Protein AF-0000000075467742 (afdb_homodimer)

Structure (mmCIF, N/CA/C/O backbone):
data_AF-0000000075467742-model_v1
#
loop_
_entity.id
_entity.type
_entity.pdbx_description
1 polymer 'L-dopachrome isomerase'
#
loop_
_atom_site.group_PDB
_atom_site.id
_atom_site.type_symbol
_atom_site.label_atom_id
_atom_site.label_alt_id
_atom_site.label_comp_id
_atom_site.label_asym_id
_atom_site.label_entity_id
_atom_site.label_seq_id
_atom_site.pdbx_PDB_ins_code
_atom_site.Cartn_x
_atom_site.Cartn_y
_atom_site.Cartn_z
_atom_site.occupancy
_atom_site.B_iso_or_equiv
_atom_site.auth_seq_id
_atom_site.auth_comp_id
_atom_site.auth_asym_id
_atom_site.auth_atom_id
_atom_site.pdbx_PDB_model_num
ATOM 1 N N . MET A 1 1 ? -7.887 -12.812 -12.461 1 85.94 1 MET A N 1
ATOM 2 C CA . MET A 1 1 ? -7.797 -11.367 -12.648 1 85.94 1 MET A CA 1
ATOM 3 C C . MET A 1 1 ? -7.055 -10.719 -11.484 1 85.94 1 MET A C 1
ATOM 5 O O . MET A 1 1 ? -7.652 -10.422 -10.445 1 85.94 1 MET A O 1
ATOM 9 N N . PRO A 1 2 ? -5.883 -10.75 -11.633 1 97 2 PRO A N 1
ATOM 10 C CA . PRO A 1 2 ? -5.113 -10.156 -10.539 1 97 2 PRO A CA 1
ATOM 11 C C . PRO A 1 2 ? -4.363 -8.898 -10.961 1 97 2 PRO A C 1
ATOM 13 O O . PRO A 1 2 ? -4.008 -8.75 -12.133 1 97 2 PRO A O 1
ATOM 16 N N . SER A 1 3 ? -4.316 -7.977 -10.109 1 98.69 3 SER A N 1
ATOM 17 C CA . SER A 1 3 ? -3.381 -6.863 -10.234 1 98.69 3 SER A CA 1
ATOM 18 C C . SER A 1 3 ? -2.34 -6.887 -9.125 1 98.69 3 SER A C 1
ATOM 20 O O . SER A 1 3 ? -2.656 -7.219 -7.977 1 98.69 3 SER A O 1
ATOM 22 N N . LEU A 1 4 ? -1.14 -6.633 -9.492 1 98.88 4 LEU A N 1
ATOM 23 C CA . LEU A 1 4 ? -0.034 -6.484 -8.555 1 98.88 4 LEU A CA 1
ATOM 24 C C . LEU A 1 4 ? 0.62 -5.113 -8.695 1 98.88 4 LEU A C 1
ATOM 26 O O . LEU A 1 4 ? 1.157 -4.785 -9.758 1 98.88 4 LEU A O 1
ATOM 30 N N . GLU A 1 5 ? 0.537 -4.289 -7.645 1 98.81 5 GLU A N 1
ATOM 31 C CA . GLU A 1 5 ? 1.154 -2.967 -7.637 1 98.81 5 GLU A CA 1
ATOM 32 C C . GLU A 1 5 ? 2.312 -2.906 -6.645 1 98.81 5 GLU A C 1
ATOM 34 O O . GLU A 1 5 ? 2.107 -3.004 -5.434 1 98.81 5 GLU A O 1
ATOM 39 N N . ILE A 1 6 ? 3.496 -2.762 -7.191 1 98.88 6 ILE A N 1
ATOM 40 C CA . ILE A 1 6 ? 4.676 -2.734 -6.332 1 98.88 6 ILE A CA 1
ATOM 41 C C . ILE A 1 6 ? 5.301 -1.342 -6.359 1 98.88 6 ILE A C 1
ATOM 43 O O . ILE A 1 6 ? 5.469 -0.75 -7.426 1 98.88 6 ILE A O 1
ATOM 47 N N . LYS A 1 7 ? 5.504 -0.814 -5.207 1 98.81 7 LYS A N 1
ATOM 48 C CA . LYS A 1 7 ? 6.258 0.417 -4.984 1 98.81 7 LYS A CA 1
ATOM 49 C C . LYS A 1 7 ? 7.57 0.135 -4.262 1 98.81 7 LYS A C 1
ATOM 51 O O . LYS A 1 7 ? 7.613 -0.675 -3.332 1 98.81 7 LYS A O 1
ATOM 56 N N . THR A 1 8 ? 8.641 0.718 -4.668 1 98.88 8 THR A N 1
ATOM 57 C CA . THR A 1 8 ? 9.945 0.535 -4.047 1 98.88 8 THR A CA 1
ATOM 58 C C . THR A 1 8 ? 10.812 1.778 -4.23 1 98.88 8 THR A C 1
ATOM 60 O O . THR A 1 8 ? 10.578 2.578 -5.141 1 98.88 8 THR A O 1
ATOM 63 N N . ASN A 1 9 ? 11.766 1.995 -3.33 1 98.75 9 ASN A N 1
ATOM 64 C CA . ASN A 1 9 ? 12.711 3.102 -3.477 1 98.75 9 ASN A CA 1
ATOM 65 C C . ASN A 1 9 ? 13.969 2.668 -4.215 1 98.75 9 ASN A C 1
ATOM 67 O O . ASN A 1 9 ? 14.922 3.445 -4.34 1 98.75 9 ASN A O 1
ATOM 71 N N . VAL A 1 10 ? 13.984 1.418 -4.668 1 98.62 10 VAL A N 1
ATOM 72 C CA . VAL A 1 10 ? 15.109 0.884 -5.422 1 98.62 10 VAL A CA 1
ATOM 73 C C . VAL A 1 10 ? 15.016 1.323 -6.883 1 98.62 10 VAL A C 1
ATOM 75 O O . VAL A 1 10 ? 14.008 1.06 -7.551 1 98.62 10 VAL A O 1
ATOM 78 N N . LYS A 1 11 ? 16.016 2.004 -7.371 1 98.19 11 LYS A N 1
ATOM 79 C CA . LYS A 1 11 ? 16.078 2.398 -8.773 1 98.19 11 LYS A CA 1
ATOM 80 C C . LYS A 1 11 ? 16.594 1.254 -9.648 1 98.19 11 LYS A C 1
ATOM 82 O O . LYS A 1 11 ? 17.656 0.685 -9.367 1 98.19 11 LYS A O 1
ATOM 87 N N . LEU A 1 12 ? 15.883 0.934 -10.625 1 98.06 12 LEU A N 1
ATOM 88 C CA . LEU A 1 12 ? 16.266 -0.15 -11.523 1 98.06 12 LEU A CA 1
ATOM 89 C C . LEU A 1 12 ? 16.781 0.398 -12.844 1 98.06 12 LEU A C 1
ATOM 91 O O . LEU A 1 12 ? 16.281 1.409 -13.344 1 98.06 12 LEU A O 1
ATOM 95 N N . ASP A 1 13 ? 17.703 -0.28 -13.469 1 97.56 13 ASP A N 1
ATOM 96 C CA . ASP A 1 13 ? 18.234 0.106 -14.766 1 97.56 13 ASP A CA 1
ATOM 97 C C . ASP A 1 13 ? 17.203 -0.101 -15.875 1 97.56 13 ASP A C 1
ATOM 99 O O . ASP A 1 13 ? 17.125 0.696 -16.812 1 97.56 13 ASP A O 1
ATOM 103 N N . ASP A 1 14 ? 16.422 -1.206 -15.781 1 98.19 14 ASP A N 1
ATOM 104 C CA . ASP A 1 14 ? 15.43 -1.555 -16.797 1 98.19 14 ASP A CA 1
ATOM 105 C C . ASP A 1 14 ? 14.102 -1.954 -16.156 1 98.19 14 ASP A C 1
ATOM 107 O O . ASP A 1 14 ? 13.773 -3.141 -16.078 1 98.19 14 ASP A O 1
ATOM 111 N N . PRO A 1 15 ? 13.32 -0.953 -15.711 1 98.19 15 PRO A N 1
ATOM 112 C CA . PRO A 1 15 ? 12.039 -1.243 -15.062 1 98.19 15 PRO A CA 1
ATOM 113 C C . PRO A 1 15 ? 11.094 -2.045 -15.961 1 98.19 15 PRO A C 1
ATOM 115 O O . PRO A 1 15 ? 10.281 -2.83 -15.461 1 98.19 15 PRO A O 1
ATOM 118 N N . LYS A 1 16 ? 11.172 -1.84 -17.266 1 98.44 16 LYS A N 1
ATOM 119 C CA . LYS A 1 16 ? 10.312 -2.586 -18.188 1 98.44 16 LYS A CA 1
ATOM 120 C C . LYS A 1 16 ? 10.625 -4.078 -18.141 1 98.44 16 LYS A C 1
ATOM 122 O O . LYS A 1 16 ? 9.711 -4.91 -18.109 1 98.44 16 LYS A O 1
ATOM 127 N N . LYS A 1 17 ? 11.828 -4.383 -18.141 1 98.5 17 LYS A N 1
ATOM 128 C CA . LYS A 1 17 ? 12.234 -5.781 -18.016 1 98.5 17 LYS A CA 1
ATOM 129 C C . LYS A 1 17 ? 11.781 -6.375 -16.688 1 98.5 17 LYS A C 1
ATOM 131 O O . LYS A 1 17 ? 11.328 -7.52 -16.641 1 98.5 17 LYS A O 1
ATOM 136 N N . PHE A 1 18 ? 11.945 -5.637 -15.633 1 98.69 18 PHE A N 1
ATOM 137 C CA . PHE A 1 18 ? 11.484 -6.082 -14.328 1 98.69 18 PHE A CA 1
ATOM 138 C C . PHE A 1 18 ? 9.992 -6.402 -14.359 1 98.69 18 PHE A C 1
ATOM 140 O O . PHE A 1 18 ? 9.562 -7.445 -13.867 1 98.69 18 PHE A O 1
ATOM 147 N N . VAL A 1 19 ? 9.211 -5.488 -14.961 1 98.81 19 VAL A N 1
ATOM 148 C CA . VAL A 1 19 ? 7.758 -5.652 -15.008 1 98.81 19 VAL A CA 1
ATOM 149 C C . VAL A 1 19 ? 7.406 -6.898 -15.82 1 98.81 19 VAL A C 1
ATOM 151 O O . VAL A 1 19 ? 6.508 -7.656 -15.445 1 98.81 19 VAL A O 1
ATOM 154 N N . GLU A 1 20 ? 8.086 -7.152 -16.891 1 98.69 20 GLU A N 1
ATOM 155 C CA . GLU A 1 20 ? 7.855 -8.344 -17.703 1 98.69 20 GLU A CA 1
ATOM 156 C C . GLU A 1 20 ? 8.125 -9.617 -16.906 1 98.69 20 GLU A C 1
ATOM 158 O O . GLU A 1 20 ? 7.309 -10.539 -16.906 1 98.69 20 GLU A O 1
ATOM 163 N N . GLU A 1 21 ? 9.242 -9.602 -16.266 1 98.69 21 GLU A N 1
ATOM 164 C CA . GLU A 1 21 ? 9.617 -10.758 -15.453 1 98.69 21 GLU A CA 1
ATOM 165 C C . GLU A 1 21 ? 8.648 -10.961 -14.289 1 98.69 21 GLU A C 1
ATOM 167 O O . GLU A 1 21 ? 8.25 -12.094 -14 1 98.69 21 GLU A O 1
ATOM 172 N N . PHE A 1 22 ? 8.258 -9.898 -13.656 1 98.81 22 PHE A N 1
ATOM 173 C CA . PHE A 1 22 ? 7.332 -9.961 -12.531 1 98.81 22 PHE A CA 1
ATOM 174 C C . PHE A 1 22 ? 5.957 -10.438 -12.977 1 98.81 22 PHE A C 1
ATOM 176 O O . PHE A 1 22 ? 5.281 -11.18 -12.258 1 98.81 22 PHE A O 1
ATOM 183 N N . SER A 1 23 ? 5.57 -10.023 -14.141 1 98.81 23 SER A N 1
ATOM 184 C CA . SER A 1 23 ? 4.289 -10.461 -14.688 1 98.81 23 SER A CA 1
ATOM 185 C C . SER A 1 23 ? 4.262 -11.977 -14.891 1 98.81 23 SER A C 1
ATOM 187 O O . SER A 1 23 ? 3.307 -12.641 -14.484 1 98.81 23 SER A O 1
ATOM 189 N N . THR A 1 24 ? 5.285 -12.516 -15.484 1 98.75 24 THR A N 1
ATOM 190 C CA . THR A 1 24 ? 5.379 -13.953 -15.727 1 98.75 24 THR A CA 1
ATOM 191 C C . THR A 1 24 ? 5.438 -14.719 -14.406 1 98.75 24 THR A C 1
ATOM 193 O O . THR A 1 24 ? 4.738 -15.719 -14.234 1 98.75 24 THR A O 1
ATOM 196 N N . PHE A 1 25 ? 6.254 -14.25 -13.508 1 98.81 25 PHE A N 1
ATOM 197 C CA . PHE A 1 25 ? 6.383 -14.852 -12.188 1 98.81 25 PHE A CA 1
ATOM 198 C C . PHE A 1 25 ? 5.039 -14.891 -11.469 1 98.81 25 PHE A C 1
ATOM 200 O O . PHE A 1 25 ? 4.652 -15.914 -10.906 1 98.81 25 PHE A O 1
ATOM 207 N N . ALA A 1 26 ? 4.305 -13.75 -11.5 1 98.81 26 ALA A N 1
ATOM 208 C CA . ALA A 1 26 ? 3.018 -13.617 -10.828 1 98.81 26 ALA A CA 1
ATOM 209 C C . ALA A 1 26 ? 1.987 -14.578 -11.406 1 98.81 26 ALA A C 1
ATOM 211 O O . ALA A 1 26 ? 1.2 -15.18 -10.664 1 98.81 26 ALA A O 1
ATOM 212 N N . ALA A 1 27 ? 1.976 -14.695 -12.68 1 98.62 27 ALA A N 1
ATOM 213 C CA . ALA A 1 27 ? 1.043 -15.609 -13.328 1 98.62 27 ALA A CA 1
ATOM 214 C C . ALA A 1 27 ? 1.238 -17.031 -12.836 1 98.62 27 ALA A C 1
ATOM 216 O O . ALA A 1 27 ? 0.269 -17.719 -12.5 1 98.62 27 ALA A O 1
ATOM 217 N N . GLU A 1 28 ? 2.465 -17.438 -12.781 1 98.62 28 GLU A N 1
ATOM 218 C CA . GLU A 1 28 ? 2.789 -18.766 -12.305 1 98.62 28 GLU A CA 1
ATOM 219 C C . GLU A 1 28 ? 2.445 -18.938 -10.828 1 98.62 28 GLU A C 1
ATOM 221 O O . GLU A 1 28 ? 1.829 -19.922 -10.43 1 98.62 28 GLU A O 1
ATOM 226 N N . LEU A 1 29 ? 2.83 -18.016 -10.031 1 98.69 29 LEU A N 1
ATOM 227 C CA . LEU A 1 29 ? 2.639 -18.062 -8.586 1 98.69 29 LEU A CA 1
ATOM 228 C C . LEU A 1 29 ? 1.157 -18.156 -8.234 1 98.69 29 LEU A C 1
ATOM 230 O O . LEU A 1 29 ? 0.763 -18.984 -7.398 1 98.69 29 LEU A O 1
ATOM 234 N N . LEU A 1 30 ? 0.296 -17.297 -8.867 1 98.5 30 LEU A N 1
ATOM 235 C CA . LEU A 1 30 ? -1.124 -17.188 -8.547 1 98.5 30 LEU A CA 1
ATOM 236 C C . LEU A 1 30 ? -1.928 -18.234 -9.328 1 98.5 30 LEU A C 1
ATOM 238 O O . LEU A 1 30 ? -3.139 -18.359 -9.125 1 98.5 30 LEU A O 1
ATOM 242 N N . SER A 1 31 ? -1.23 -18.938 -10.211 1 97.88 31 SER A N 1
ATOM 243 C CA . SER A 1 31 ? -1.884 -19.922 -11.078 1 97.88 31 SER A CA 1
ATOM 244 C C . SER A 1 31 ? -3.02 -19.281 -11.875 1 97.88 31 SER A C 1
ATOM 246 O O . SER A 1 31 ? -4.148 -19.781 -11.859 1 97.88 31 SER A O 1
ATOM 248 N N . LYS A 1 32 ? -2.723 -18.172 -12.43 1 97.5 32 LYS A N 1
ATOM 249 C CA . LYS A 1 32 ? -3.621 -17.438 -13.32 1 97.5 32 LYS A CA 1
ATOM 250 C C . LYS A 1 32 ? -2.984 -17.234 -14.688 1 97.5 32 LYS A C 1
ATOM 252 O O . LYS A 1 32 ? -1.768 -17.062 -14.797 1 97.5 32 LYS A O 1
ATOM 257 N N . PRO A 1 33 ? -3.811 -17.219 -15.789 1 97.44 33 PRO A N 1
ATOM 258 C CA . PRO A 1 33 ? -3.24 -16.969 -17.109 1 97.44 33 PRO A CA 1
ATOM 259 C C . PRO A 1 33 ? -2.572 -15.602 -17.219 1 97.44 33 PRO A C 1
ATOM 261 O O . PRO A 1 33 ? -3.104 -14.609 -16.719 1 97.44 33 PRO A O 1
ATOM 264 N N . LEU A 1 34 ? -1.378 -15.57 -17.875 1 98.12 34 LEU A N 1
ATOM 265 C CA . LEU A 1 34 ? -0.609 -14.344 -18.047 1 98.12 34 LEU A CA 1
ATOM 266 C C . LEU A 1 34 ? -1.457 -13.258 -18.703 1 98.12 34 LEU A C 1
ATOM 268 O O . LEU A 1 34 ? -1.317 -12.078 -18.391 1 98.12 34 LEU A O 1
ATOM 272 N N . LYS A 1 35 ? -2.371 -13.625 -19.562 1 97.19 35 LYS A N 1
ATOM 273 C CA . LYS A 1 35 ? -3.168 -12.68 -20.328 1 97.19 35 LYS A CA 1
ATOM 274 C C . LYS A 1 35 ? -4.039 -11.82 -19.422 1 97.19 35 LYS A C 1
ATOM 276 O O . LYS A 1 35 ? -4.551 -10.781 -19.844 1 97.19 35 LYS A O 1
ATOM 281 N N . TYR A 1 36 ? -4.242 -12.18 -18.125 1 96.94 36 TYR A N 1
ATOM 282 C CA . TYR A 1 36 ? -5.109 -11.445 -17.203 1 96.94 36 TYR A CA 1
ATOM 283 C C . TYR A 1 36 ? -4.293 -10.711 -16.156 1 96.94 36 TYR A C 1
ATOM 285 O O . TYR A 1 36 ? -4.848 -9.969 -15.328 1 96.94 36 TYR A O 1
ATOM 293 N N . ILE A 1 37 ? -3.012 -10.867 -16.094 1 98.5 37 ILE A N 1
ATOM 294 C CA . ILE A 1 37 ? -2.162 -10.297 -15.055 1 98.5 37 ILE A CA 1
ATOM 295 C C . ILE A 1 37 ? -1.887 -8.828 -15.367 1 98.5 37 ILE A C 1
ATOM 297 O O . ILE A 1 37 ? -1.395 -8.492 -16.453 1 98.5 37 ILE A O 1
ATOM 301 N N . ALA A 1 38 ? -2.211 -7.961 -14.469 1 98.75 38 ALA A N 1
ATOM 302 C CA . ALA A 1 38 ? -1.835 -6.551 -14.539 1 98.75 38 ALA A CA 1
ATOM 303 C C . ALA A 1 38 ? -0.802 -6.203 -13.469 1 98.75 38 ALA A C 1
ATOM 305 O O . ALA A 1 38 ? -0.997 -6.504 -12.289 1 98.75 38 ALA A O 1
ATOM 306 N N . VAL A 1 39 ? 0.336 -5.594 -13.898 1 98.75 39 VAL A N 1
ATOM 307 C CA . 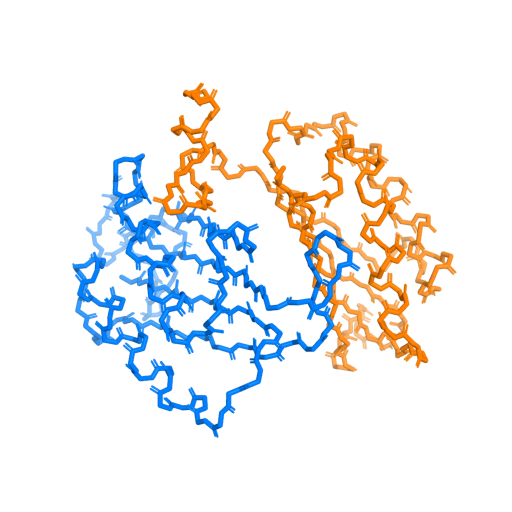VAL A 1 39 ? 1.391 -5.234 -12.953 1 98.75 39 VAL A CA 1
ATOM 308 C C . VAL A 1 39 ? 1.709 -3.744 -13.078 1 98.75 39 VAL A C 1
ATOM 310 O O . VAL A 1 39 ? 1.775 -3.209 -14.188 1 98.75 39 VAL A O 1
ATOM 313 N N . SER A 1 40 ? 1.868 -3.066 -11.992 1 98.69 40 SER A N 1
ATOM 314 C CA . SER A 1 40 ? 2.354 -1.692 -11.93 1 98.69 40 SER A CA 1
ATOM 315 C C . SER A 1 40 ? 3.598 -1.588 -11.055 1 98.69 40 SER A C 1
ATOM 317 O O . SER A 1 40 ? 3.637 -2.141 -9.953 1 98.69 40 SER A O 1
ATOM 319 N N . PHE A 1 41 ? 4.625 -0.983 -11.602 1 98.81 41 PHE A N 1
ATOM 320 C CA . PHE A 1 41 ? 5.859 -0.714 -10.875 1 98.81 41 PHE A CA 1
ATOM 321 C C . PHE A 1 41 ? 6.051 0.783 -10.664 1 98.81 41 PHE A C 1
ATOM 323 O O . PHE A 1 41 ? 5.949 1.565 -11.609 1 98.81 41 PHE A O 1
ATOM 330 N N . THR A 1 42 ? 6.27 1.195 -9.461 1 98.56 42 THR A N 1
ATOM 331 C CA . THR A 1 42 ? 6.531 2.594 -9.148 1 98.56 42 THR A CA 1
ATOM 332 C C . THR A 1 42 ? 7.836 2.736 -8.367 1 98.56 42 THR A C 1
ATOM 334 O O . THR A 1 42 ? 7.988 2.154 -7.289 1 98.56 42 THR A O 1
ATOM 337 N N . HIS A 1 43 ? 8.727 3.443 -8.938 1 98.69 43 HIS A N 1
ATOM 338 C CA . HIS A 1 43 ? 9.883 3.887 -8.164 1 98.69 43 HIS A CA 1
ATOM 339 C C . HIS A 1 43 ? 9.562 5.152 -7.375 1 98.69 43 HIS A C 1
ATOM 341 O O . HIS A 1 43 ? 9.148 6.16 -7.949 1 98.69 43 HIS A O 1
ATOM 347 N N . ASN A 1 44 ? 9.719 5.059 -6.074 1 98.44 44 ASN A N 1
ATOM 348 C CA . ASN A 1 44 ? 9.508 6.211 -5.203 1 98.44 44 ASN A CA 1
ATOM 349 C C . ASN A 1 44 ? 10.703 6.438 -4.277 1 98.44 44 ASN A C 1
ATOM 351 O O . ASN A 1 44 ? 10.867 5.734 -3.281 1 98.44 44 ASN A O 1
ATOM 355 N N . GLU A 1 45 ? 11.43 7.469 -4.586 1 97.38 45 GLU A N 1
ATOM 356 C CA . GLU A 1 45 ? 12.633 7.719 -3.805 1 97.38 45 GLU A CA 1
ATOM 357 C C . GLU A 1 45 ? 12.289 8.227 -2.406 1 97.38 45 GLU A C 1
ATOM 359 O O . GLU A 1 45 ? 13.148 8.242 -1.52 1 97.38 45 GLU A O 1
ATOM 364 N N . TYR A 1 46 ? 11.055 8.555 -2.156 1 98.06 46 TYR A N 1
ATOM 365 C CA . TYR A 1 46 ? 10.617 9.055 -0.856 1 98.06 46 TYR A CA 1
ATOM 366 C C . TYR A 1 46 ? 9.805 8 -0.116 1 98.06 46 TYR A C 1
ATOM 368 O O . TYR A 1 46 ? 8.719 8.289 0.398 1 98.06 46 TYR A O 1
ATOM 376 N N . MET A 1 47 ? 10.305 6.844 -0.121 1 98.5 47 MET A N 1
ATOM 377 C CA . MET A 1 47 ? 9.789 5.727 0.667 1 98.5 47 MET A CA 1
ATOM 378 C C . MET A 1 47 ? 10.797 5.293 1.722 1 98.5 47 MET A C 1
ATOM 380 O O . MET A 1 47 ? 11.977 5.102 1.417 1 98.5 47 MET A O 1
ATOM 384 N N . ALA A 1 48 ? 10.336 5.199 2.934 1 98.62 48 ALA A N 1
ATOM 385 C CA . ALA A 1 48 ? 11.219 4.832 4.039 1 98.62 48 ALA A CA 1
ATOM 386 C C . ALA A 1 48 ? 10.633 3.668 4.84 1 98.62 48 ALA A C 1
ATOM 388 O O . ALA A 1 48 ? 9.422 3.471 4.863 1 98.62 48 ALA A O 1
ATOM 389 N N . TRP A 1 49 ? 11.492 2.916 5.398 1 98.12 49 TRP A N 1
ATOM 390 C CA . TRP A 1 49 ? 11.242 1.873 6.387 1 98.12 49 TRP A CA 1
ATOM 391 C C . TRP A 1 49 ? 12.094 2.096 7.637 1 98.12 49 TRP A C 1
ATOM 393 O O . TRP A 1 49 ? 13.297 2.342 7.539 1 98.12 49 TRP A O 1
ATOM 403 N N . ASN A 1 50 ? 11.406 2.031 8.828 1 96.94 50 ASN A N 1
ATOM 404 C CA . ASN A 1 50 ? 12.156 2.287 10.047 1 96.94 50 ASN A CA 1
ATOM 405 C C . ASN A 1 50 ? 12.789 3.674 10.039 1 96.94 50 ASN A C 1
ATOM 407 O O . ASN A 1 50 ? 13.898 3.857 10.555 1 96.94 50 ASN A O 1
ATOM 411 N N . GLY A 1 51 ? 12.227 4.566 9.227 1 96.75 51 GLY A N 1
ATOM 412 C CA . GLY A 1 51 ? 12.719 5.93 9.148 1 96.75 51 GLY A CA 1
ATOM 413 C C . GLY A 1 51 ? 13.961 6.062 8.289 1 96.75 51 GLY A C 1
ATOM 414 O O . GLY A 1 51 ? 14.586 7.125 8.258 1 96.75 51 GLY A O 1
ATOM 415 N N . THR A 1 52 ? 14.359 5.008 7.672 1 98.06 52 THR A N 1
ATOM 416 C CA . THR A 1 52 ? 15.539 5.059 6.816 1 98.06 52 THR A CA 1
ATOM 417 C C . THR A 1 52 ? 15.164 4.785 5.363 1 98.06 52 THR A C 1
ATOM 419 O O . THR A 1 52 ? 14.086 4.254 5.082 1 98.06 52 THR A O 1
ATOM 422 N N . PHE A 1 53 ? 16.125 5.102 4.477 1 98.44 53 PHE A N 1
ATOM 423 C CA . PHE A 1 53 ? 15.836 5.027 3.047 1 98.44 53 PHE A CA 1
ATOM 424 C C . PHE A 1 53 ? 16.609 3.881 2.398 1 98.44 53 PHE A C 1
ATOM 426 O O . PHE A 1 53 ? 16.891 3.916 1.199 1 98.44 53 PHE A O 1
ATOM 433 N N . ASP A 1 54 ? 17 2.869 3.246 1 98.44 54 ASP A N 1
ATOM 434 C CA . ASP A 1 54 ? 17.5 1.608 2.713 1 98.44 54 ASP A CA 1
ATOM 435 C C . ASP A 1 54 ? 16.438 0.884 1.9 1 98.44 54 ASP A C 1
ATOM 437 O O . ASP A 1 54 ? 15.242 1.183 2.025 1 98.44 54 ASP A O 1
ATOM 441 N N . PRO A 1 55 ? 16.781 -0.001 1.022 1 98.75 55 PRO A N 1
ATOM 442 C CA . PRO A 1 55 ? 15.844 -0.666 0.115 1 98.75 55 PRO A CA 1
ATOM 443 C C . PRO A 1 55 ? 14.641 -1.257 0.843 1 98.75 55 PRO A C 1
ATOM 445 O O . PRO A 1 55 ? 14.805 -1.922 1.87 1 98.75 55 PRO A O 1
ATOM 448 N N . CYS A 1 56 ? 13.5 -0.988 0.32 1 98.88 56 CYS A N 1
ATOM 449 C CA . CYS A 1 56 ? 12.242 -1.504 0.857 1 98.88 56 CYS A CA 1
ATOM 450 C C . CYS A 1 56 ? 11.164 -1.533 -0.216 1 98.88 56 CYS A C 1
ATOM 452 O O . CYS A 1 56 ? 11.367 -1.04 -1.325 1 98.88 56 CYS A O 1
ATOM 454 N N . PHE A 1 57 ? 10.008 -2.217 0.08 1 98.81 57 PHE A N 1
ATOM 455 C CA . PHE A 1 57 ? 8.938 -2.234 -0.91 1 98.81 57 PHE A CA 1
ATOM 456 C C . PHE A 1 57 ? 7.582 -2.396 -0.235 1 98.81 57 PHE A C 1
ATOM 458 O O . PHE A 1 57 ? 7.5 -2.859 0.905 1 98.81 57 PHE A O 1
ATOM 465 N N . LEU A 1 58 ? 6.609 -1.918 -0.858 1 98.88 58 LEU A N 1
ATOM 466 C CA . LEU A 1 58 ? 5.203 -2.186 -0.583 1 98.88 58 LEU A CA 1
ATOM 467 C C . LEU A 1 58 ? 4.52 -2.801 -1.8 1 98.88 58 LEU A C 1
ATOM 469 O O . LEU A 1 58 ? 4.691 -2.322 -2.924 1 98.88 58 LEU A O 1
ATOM 473 N N . LEU A 1 59 ? 3.844 -3.873 -1.548 1 98.88 59 LEU A N 1
ATOM 474 C CA . LEU A 1 59 ? 3.145 -4.574 -2.621 1 98.88 59 LEU A CA 1
ATOM 475 C C . LEU A 1 59 ? 1.68 -4.793 -2.26 1 98.88 59 LEU A C 1
ATOM 477 O O . LEU A 1 59 ? 1.364 -5.176 -1.13 1 98.88 59 LEU A O 1
ATOM 481 N N . THR A 1 60 ? 0.811 -4.48 -3.146 1 98.88 60 THR A N 1
ATOM 482 C CA . THR A 1 60 ? -0.605 -4.809 -3.02 1 98.88 60 THR A CA 1
ATOM 483 C C . THR A 1 60 ? -1.032 -5.781 -4.113 1 98.88 60 THR A C 1
ATOM 485 O O . THR A 1 60 ? -0.749 -5.566 -5.293 1 98.88 60 THR A O 1
ATOM 488 N N . ILE A 1 61 ? -1.688 -6.824 -3.73 1 98.88 61 ILE A N 1
ATOM 489 C CA . ILE A 1 61 ? -2.223 -7.812 -4.656 1 98.88 61 ILE A CA 1
ATOM 490 C C . ILE A 1 61 ? -3.742 -7.883 -4.52 1 98.88 61 ILE A C 1
ATOM 492 O O . ILE A 1 61 ? -4.262 -8.148 -3.434 1 98.88 61 ILE A O 1
ATOM 496 N N . VAL A 1 62 ? -4.422 -7.609 -5.547 1 98.75 62 VAL A N 1
ATOM 497 C CA . VAL A 1 62 ? -5.867 -7.801 -5.66 1 98.75 62 VAL A CA 1
ATOM 498 C C . VAL A 1 62 ? -6.16 -9.008 -6.547 1 98.75 62 VAL A C 1
ATOM 500 O O . VAL A 1 62 ? -5.738 -9.055 -7.707 1 98.75 62 VAL A O 1
ATOM 503 N N . SER A 1 63 ? -6.762 -9.945 -6.062 1 98.19 63 SER A N 1
ATOM 504 C CA . SER A 1 63 ? -7.051 -11.18 -6.785 1 98.19 63 SER A CA 1
ATOM 505 C C . SER A 1 63 ? -8.344 -11.82 -6.289 1 98.19 63 SER A C 1
ATOM 507 O O . SER A 1 63 ? -8.719 -11.648 -5.125 1 98.19 63 SER A O 1
ATOM 509 N N . LEU A 1 64 ? -9.008 -12.531 -7.152 1 97.56 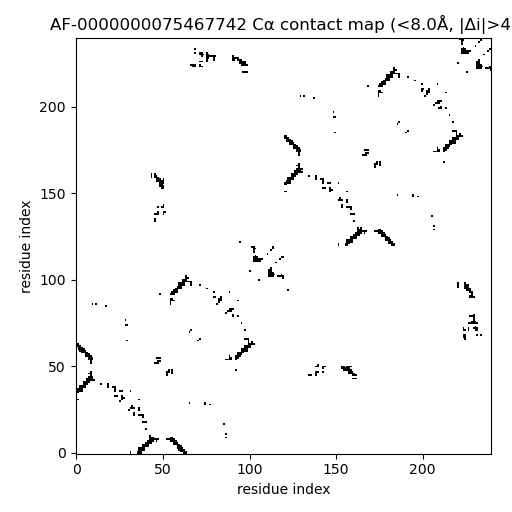64 LEU A N 1
ATOM 510 C CA . LEU A 1 64 ? -10.281 -13.156 -6.82 1 97.56 64 LEU A CA 1
ATOM 511 C C . LEU A 1 64 ? -10.102 -14.648 -6.547 1 97.56 64 LEU A C 1
ATOM 513 O O . LEU A 1 64 ? -9.391 -15.336 -7.289 1 97.56 64 LEU A O 1
ATOM 517 N N . ASP A 1 65 ? -10.672 -15.117 -5.496 1 96.44 65 ASP A N 1
ATOM 518 C CA . ASP A 1 65 ? -10.969 -16.516 -5.223 1 96.44 65 ASP A CA 1
ATOM 519 C C . ASP A 1 65 ? -9.695 -17.297 -4.898 1 96.44 65 ASP A C 1
ATOM 521 O O . ASP A 1 65 ? -9.68 -18.531 -4.977 1 96.44 65 ASP A O 1
ATOM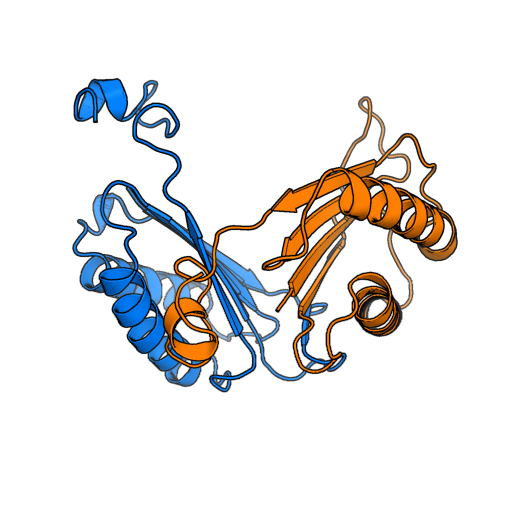 525 N N . ASN A 1 66 ? -8.617 -16.688 -4.613 1 97.69 66 ASN A N 1
ATOM 526 C CA . ASN A 1 66 ? -7.395 -17.422 -4.305 1 97.69 66 ASN A CA 1
ATOM 527 C C . ASN A 1 66 ? -6.602 -16.75 -3.184 1 97.69 66 ASN A C 1
ATOM 529 O O . ASN A 1 66 ? -5.387 -16.922 -3.09 1 97.69 66 ASN A O 1
ATOM 533 N N . ILE A 1 67 ? -7.266 -15.922 -2.428 1 98.06 67 ILE A N 1
ATOM 534 C CA . ILE A 1 67 ? -6.68 -15.266 -1.265 1 98.06 67 ILE A CA 1
ATOM 535 C C . ILE A 1 67 ? -7.16 -15.953 0.012 1 98.06 67 ILE A C 1
ATOM 537 O O . ILE A 1 67 ? -8.32 -15.789 0.411 1 98.06 67 ILE A O 1
ATOM 541 N N . THR A 1 68 ? -6.332 -16.75 0.594 1 97.5 68 THR A N 1
ATOM 542 C CA . THR A 1 68 ? -6.57 -17.484 1.833 1 97.5 68 THR A CA 1
ATOM 543 C C . THR A 1 68 ? -5.336 -17.438 2.732 1 97.5 68 THR A C 1
ATOM 545 O O . THR A 1 68 ? -4.254 -17.047 2.293 1 97.5 68 THR A O 1
ATOM 548 N N . ALA A 1 69 ? -5.496 -17.844 4.012 1 97.06 69 ALA A N 1
ATOM 549 C CA . ALA A 1 69 ? -4.355 -17.875 4.926 1 97.06 69 ALA A CA 1
ATOM 550 C C . ALA A 1 69 ? -3.232 -18.734 4.375 1 97.06 69 ALA A C 1
ATOM 552 O O . ALA A 1 69 ? -2.068 -18.344 4.379 1 97.06 69 ALA A O 1
ATOM 553 N N . ASP A 1 70 ? -3.602 -19.875 3.865 1 97.25 70 ASP A N 1
ATOM 554 C CA . ASP A 1 70 ? -2.617 -20.828 3.373 1 97.25 70 ASP A CA 1
ATOM 555 C C . ASP A 1 70 ? -1.915 -20.297 2.123 1 97.25 70 ASP A C 1
ATOM 557 O O . ASP A 1 70 ? -0.685 -20.312 2.045 1 97.25 70 ASP A O 1
ATOM 561 N N . THR A 1 71 ? -2.652 -19.828 1.136 1 98.19 71 THR A N 1
ATOM 562 C CA . THR A 1 71 ? -2.035 -19.375 -0.104 1 98.19 71 THR A CA 1
ATOM 563 C C . THR A 1 71 ? -1.197 -18.125 0.142 1 98.19 71 THR A C 1
ATOM 565 O O . THR A 1 71 ? -0.131 -17.953 -0.455 1 98.19 71 THR A O 1
ATOM 568 N N . ASN A 1 72 ? -1.73 -17.266 0.998 1 98.5 72 ASN A N 1
ATOM 569 C CA . ASN A 1 72 ? -1.011 -16.031 1.273 1 98.5 72 ASN A CA 1
ATOM 570 C C . ASN A 1 72 ? 0.37 -16.297 1.862 1 98.5 72 ASN A C 1
ATOM 572 O O . ASN A 1 72 ? 1.322 -15.562 1.59 1 98.5 72 ASN A O 1
ATOM 576 N N . GLU A 1 73 ? 0.453 -17.266 2.697 1 98.19 73 GLU A N 1
ATOM 577 C CA . GLU A 1 73 ? 1.753 -17.641 3.248 1 98.19 73 GLU A CA 1
ATOM 578 C C . GLU A 1 73 ? 2.707 -18.094 2.148 1 98.19 73 GLU A C 1
ATOM 580 O O . GLU A 1 73 ? 3.873 -17.703 2.123 1 98.19 73 GLU A O 1
ATOM 585 N N . GLN A 1 74 ? 2.154 -18.922 1.305 1 98.38 74 GLN A N 1
ATOM 586 C CA . GLN A 1 74 ? 2.957 -19.406 0.184 1 98.38 74 GLN A CA 1
ATOM 587 C C . GLN A 1 74 ? 3.367 -18.25 -0.731 1 98.38 74 GLN A C 1
ATOM 589 O O . GLN A 1 74 ? 4.523 -18.172 -1.158 1 98.38 74 GLN A O 1
ATOM 594 N N . TYR A 1 75 ? 2.385 -17.391 -1.075 1 98.81 75 TYR A N 1
ATOM 595 C CA . TYR A 1 75 ? 2.674 -16.234 -1.914 1 98.81 75 TYR A CA 1
ATOM 596 C C . TYR A 1 75 ? 3.756 -15.359 -1.287 1 98.81 75 TYR A C 1
ATOM 598 O O . TYR A 1 75 ? 4.688 -14.93 -1.97 1 98.81 75 TYR A O 1
ATOM 606 N N . SER A 1 76 ? 3.596 -15.125 -0.023 1 98.81 76 SER A N 1
ATOM 607 C CA . SER A 1 76 ? 4.547 -14.258 0.671 1 98.81 76 SER A CA 1
ATOM 608 C C . SER A 1 76 ? 5.961 -14.82 0.595 1 98.81 76 SER A C 1
ATOM 610 O O . SER A 1 76 ? 6.91 -14.086 0.306 1 98.81 76 SER A O 1
ATOM 612 N N . LYS A 1 77 ? 6.113 -16.078 0.873 1 98.75 77 LYS A N 1
ATOM 613 C CA . LYS A 1 77 ? 7.426 -16.703 0.797 1 98.75 77 LYS A CA 1
ATOM 614 C C . LYS A 1 77 ? 8.07 -16.469 -0.566 1 98.75 77 LYS A C 1
ATOM 616 O O . LYS A 1 77 ? 9.211 -16.016 -0.649 1 98.75 77 LYS A O 1
ATOM 621 N N . ALA A 1 78 ? 7.324 -16.766 -1.587 1 98.88 78 ALA A N 1
ATOM 622 C CA . ALA A 1 78 ? 7.852 -16.672 -2.945 1 98.88 78 ALA A CA 1
ATOM 623 C C . ALA A 1 78 ? 8.125 -15.227 -3.326 1 98.88 78 ALA A C 1
ATOM 625 O O . ALA A 1 78 ? 9.141 -14.922 -3.959 1 98.88 78 ALA A O 1
ATOM 626 N N . LEU A 1 79 ? 7.262 -14.305 -2.994 1 98.88 79 LEU A N 1
ATOM 627 C CA . LEU A 1 79 ? 7.355 -12.898 -3.389 1 98.88 79 LEU A CA 1
ATOM 628 C C . LEU A 1 79 ? 8.516 -12.219 -2.678 1 98.88 79 LEU A C 1
ATOM 630 O O . LEU A 1 79 ? 9.219 -11.391 -3.275 1 98.88 79 LEU A O 1
ATOM 634 N N . PHE A 1 80 ? 8.711 -12.555 -1.435 1 98.75 80 PHE A N 1
ATOM 635 C CA . PHE A 1 80 ? 9.852 -11.977 -0.732 1 98.75 80 PHE A CA 1
ATOM 636 C C . PHE A 1 80 ? 11.164 -12.5 -1.304 1 98.75 80 PHE A C 1
ATOM 638 O O . PHE A 1 80 ? 12.148 -11.758 -1.382 1 98.75 80 PHE A O 1
ATOM 645 N N . GLN A 1 81 ? 11.195 -13.781 -1.634 1 98.69 81 GLN A N 1
ATOM 646 C CA . GLN A 1 81 ? 12.375 -14.312 -2.311 1 98.69 81 GLN A CA 1
ATOM 647 C C . GLN A 1 81 ? 12.633 -13.578 -3.623 1 98.69 81 GLN A C 1
ATOM 649 O O . GLN A 1 81 ? 13.773 -13.227 -3.934 1 98.69 81 GLN A O 1
ATOM 654 N N . PHE A 1 82 ? 11.586 -13.383 -4.375 1 98.69 82 PHE A N 1
ATOM 655 C CA . PHE A 1 82 ? 11.688 -12.664 -5.641 1 98.69 82 PHE A CA 1
ATOM 656 C C . PHE A 1 82 ? 12.242 -11.258 -5.418 1 98.69 82 PHE A C 1
ATOM 658 O O . PHE A 1 82 ? 13.125 -10.812 -6.152 1 98.69 82 PHE A O 1
ATOM 665 N N . ALA A 1 83 ? 11.711 -10.531 -4.406 1 98.56 83 ALA A N 1
ATOM 666 C CA . ALA A 1 83 ? 12.148 -9.172 -4.102 1 98.56 83 ALA A CA 1
ATOM 667 C C . ALA A 1 83 ? 13.617 -9.141 -3.695 1 98.56 83 ALA A C 1
ATOM 669 O O . ALA A 1 83 ? 14.352 -8.227 -4.066 1 98.56 83 ALA A O 1
ATOM 670 N N . GLU A 1 84 ? 14.023 -10.07 -2.893 1 98.38 84 GLU A N 1
ATOM 671 C CA . GLU A 1 84 ? 15.43 -10.172 -2.498 1 98.38 84 GLU A CA 1
ATOM 672 C C . GLU A 1 84 ? 16.328 -10.359 -3.713 1 98.38 84 GLU A C 1
ATOM 674 O O . GLU A 1 84 ? 17.375 -9.711 -3.824 1 98.38 84 GLU A O 1
ATOM 679 N N . GLU A 1 85 ? 15.914 -11.211 -4.586 1 98.19 85 GLU A N 1
ATOM 680 C CA . GLU A 1 85 ? 16.719 -11.539 -5.762 1 98.19 85 GLU A CA 1
ATOM 681 C C . GLU A 1 85 ? 16.766 -10.367 -6.742 1 98.19 85 GLU A C 1
ATOM 683 O O . GLU A 1 85 ? 17.828 -10.031 -7.266 1 98.19 85 GLU A O 1
ATOM 688 N N . LYS A 1 86 ? 15.609 -9.727 -6.977 1 98.31 86 LYS A N 1
ATOM 689 C CA . LYS A 1 86 ? 15.5 -8.797 -8.094 1 98.31 86 LYS A CA 1
ATOM 690 C C . LYS A 1 86 ? 15.68 -7.352 -7.633 1 98.31 86 LYS A C 1
ATOM 692 O O . LYS A 1 86 ? 16.141 -6.504 -8.398 1 98.31 86 LYS A O 1
ATOM 697 N N . LEU A 1 87 ? 15.328 -7.074 -6.355 1 98.31 87 LEU A N 1
ATOM 698 C CA . LEU A 1 87 ? 15.367 -5.703 -5.852 1 98.31 87 LEU A CA 1
ATOM 699 C C . LEU A 1 87 ? 16.406 -5.562 -4.742 1 98.31 87 LEU A C 1
ATOM 701 O O . LEU A 1 87 ? 16.703 -4.449 -4.301 1 98.31 87 LEU A O 1
ATOM 705 N N . LYS A 1 88 ? 16.938 -6.676 -4.219 1 98.06 88 LYS A N 1
ATOM 706 C CA . LYS A 1 88 ? 17.906 -6.691 -3.125 1 98.06 88 LYS A CA 1
ATOM 707 C C . LYS A 1 88 ? 17.312 -6.09 -1.855 1 98.06 88 LYS A C 1
ATOM 709 O O . LYS A 1 88 ? 18 -5.367 -1.127 1 98.06 88 LYS A O 1
ATOM 714 N N . VAL A 1 89 ? 16.078 -6.328 -1.668 1 98.56 89 VAL A N 1
ATOM 715 C CA . VAL A 1 89 ? 15.398 -5.914 -0.444 1 98.56 89 VAL A CA 1
ATOM 716 C C . VAL A 1 89 ? 15.398 -7.062 0.561 1 98.56 89 VAL A C 1
ATOM 718 O O . VAL A 1 89 ? 14.953 -8.172 0.245 1 98.56 89 VAL A O 1
ATOM 721 N N . PRO A 1 90 ? 15.969 -6.793 1.766 1 97.88 90 PRO A N 1
ATOM 722 C CA . PRO A 1 90 ? 15.852 -7.836 2.785 1 97.88 90 PRO A CA 1
ATOM 723 C C . PRO A 1 90 ? 14.406 -8.156 3.143 1 97.88 90 PRO A C 1
ATOM 725 O O . PRO A 1 90 ? 13.516 -7.336 2.924 1 97.88 90 PRO A O 1
ATOM 728 N N . ASP A 1 91 ? 14.188 -9.367 3.729 1 96.94 91 ASP A N 1
ATOM 729 C CA . ASP A 1 91 ? 12.828 -9.859 3.908 1 96.94 91 ASP A CA 1
ATOM 730 C C . ASP A 1 91 ? 12.141 -9.148 5.07 1 96.94 91 ASP A C 1
ATOM 732 O O . ASP A 1 91 ? 10.938 -9.32 5.281 1 96.94 91 ASP A O 1
ATOM 736 N N . ASN A 1 92 ? 12.852 -8.297 5.809 1 97.75 92 ASN A N 1
ATOM 737 C CA . ASN A 1 92 ? 12.258 -7.59 6.938 1 97.75 92 ASN A CA 1
ATOM 738 C C . ASN A 1 92 ? 12.016 -6.117 6.617 1 97.75 92 ASN A C 1
ATOM 740 O O . ASN A 1 92 ? 11.938 -5.289 7.523 1 97.75 92 ASN A O 1
ATOM 744 N N . ARG A 1 93 ? 11.992 -5.762 5.348 1 98.38 93 ARG A N 1
ATOM 745 C CA . ARG A 1 93 ? 11.75 -4.379 4.949 1 98.38 93 ARG A CA 1
ATOM 746 C C . ARG A 1 93 ? 10.719 -4.309 3.824 1 98.38 93 ARG A C 1
ATOM 748 O O . ARG A 1 93 ? 10.891 -3.551 2.867 1 98.38 93 ARG A O 1
ATOM 755 N N . GLY A 1 94 ? 9.641 -5.109 3.926 1 98.56 94 GLY A N 1
ATOM 756 C CA . GLY A 1 94 ? 8.547 -5.09 2.963 1 98.56 94 GLY A CA 1
ATOM 757 C C . GLY A 1 94 ? 7.234 -5.574 3.539 1 98.56 94 GLY A C 1
ATOM 758 O O . GLY A 1 94 ? 7.219 -6.336 4.508 1 98.56 94 GLY A O 1
ATOM 759 N N . TYR A 1 95 ? 6.16 -5.094 2.93 1 98.81 95 TYR A N 1
ATOM 760 C CA . TYR A 1 95 ? 4.812 -5.586 3.205 1 98.81 95 TYR A CA 1
ATOM 761 C C . TYR A 1 95 ? 4.102 -5.98 1.916 1 98.81 95 TYR A C 1
ATOM 763 O O . TYR A 1 95 ? 4.293 -5.348 0.875 1 98.81 95 TYR A O 1
ATOM 771 N N . ILE A 1 96 ? 3.344 -7.004 2.035 1 98.81 96 ILE A N 1
ATOM 772 C CA . ILE A 1 96 ? 2.426 -7.391 0.968 1 98.81 96 ILE A CA 1
ATOM 773 C C . ILE A 1 96 ? 0.993 -7.391 1.494 1 98.81 96 ILE A C 1
ATOM 775 O O . ILE A 1 96 ? 0.676 -8.109 2.447 1 98.81 96 ILE A O 1
ATOM 779 N N . THR A 1 97 ? 0.187 -6.621 0.922 1 98.81 97 THR A N 1
ATOM 780 C CA . THR A 1 97 ? -1.232 -6.605 1.26 1 98.81 97 THR A CA 1
ATOM 781 C C . THR A 1 97 ? -2.035 -7.426 0.255 1 98.81 97 THR A C 1
ATOM 783 O O . THR A 1 97 ? -1.947 -7.199 -0.953 1 98.81 97 THR A O 1
ATOM 786 N N . PHE A 1 98 ? -2.828 -8.367 0.763 1 98.75 98 PHE A N 1
ATOM 787 C CA . PHE A 1 98 ? -3.672 -9.219 -0.07 1 98.75 98 PHE A CA 1
ATOM 788 C C . PHE A 1 98 ? -5.133 -8.797 0.032 1 98.75 98 PHE A C 1
ATOM 790 O O . PHE A 1 98 ? -5.668 -8.656 1.133 1 98.75 98 PHE A O 1
ATOM 797 N N . ILE A 1 99 ? -5.77 -8.641 -1.114 1 98.38 99 ILE A N 1
ATOM 798 C CA . ILE A 1 99 ? -7.156 -8.188 -1.148 1 98.38 99 ILE A CA 1
ATOM 799 C C . ILE A 1 99 ? -7.961 -9.062 -2.109 1 98.38 99 ILE A C 1
ATOM 801 O O . ILE A 1 99 ? -7.59 -9.219 -3.275 1 98.38 99 ILE A O 1
ATOM 805 N N . ASP A 1 100 ? -8.984 -9.664 -1.662 1 98.12 100 ASP A N 1
ATOM 806 C CA . ASP A 1 100 ? -10.07 -10.188 -2.486 1 98.12 100 ASP A CA 1
ATOM 807 C C . ASP A 1 100 ? -11.344 -9.359 -2.312 1 98.12 100 ASP A C 1
ATOM 809 O O . ASP A 1 100 ? -12.039 -9.484 -1.301 1 98.12 100 ASP A O 1
ATOM 813 N N . PRO A 1 101 ? -11.648 -8.531 -3.227 1 97.06 101 PRO A N 1
ATOM 814 C CA . PRO A 1 101 ? -12.812 -7.648 -3.051 1 97.06 101 PRO A CA 1
ATOM 815 C C . PRO A 1 101 ? -14.141 -8.383 -3.203 1 97.06 101 PRO A C 1
ATOM 817 O O . PRO A 1 101 ? -15.188 -7.848 -2.852 1 97.06 101 PRO A O 1
ATOM 820 N N . GLY A 1 102 ? -14.086 -9.609 -3.695 1 96.94 102 GLY A N 1
ATOM 821 C CA . GLY A 1 102 ? -15.281 -10.32 -4.102 1 96.94 102 GLY A CA 1
ATOM 822 C C . GLY A 1 102 ? -15.672 -10.055 -5.547 1 96.94 102 GLY A C 1
ATOM 823 O O . GLY A 1 102 ? -15.414 -8.977 -6.074 1 96.94 102 GLY A O 1
ATOM 824 N N . ARG A 1 103 ? -16.328 -11.086 -6.18 1 96.75 103 ARG A N 1
ATOM 825 C CA . ARG A 1 103 ? -16.562 -11.078 -7.617 1 96.75 103 ARG A CA 1
ATOM 826 C C . ARG A 1 103 ? -17.438 -9.891 -8.023 1 96.75 103 ARG A C 1
ATOM 828 O O . ARG A 1 103 ? -17.266 -9.344 -9.117 1 96.75 103 ARG A O 1
ATOM 835 N N . ALA A 1 104 ? -18.359 -9.375 -7.18 1 97.62 104 ALA A N 1
ATOM 836 C CA . ALA A 1 104 ? -19.266 -8.266 -7.5 1 97.62 104 ALA A CA 1
ATOM 837 C C . ALA A 1 104 ? -18.531 -6.926 -7.43 1 97.62 104 ALA A C 1
ATOM 839 O O . ALA A 1 104 ? -19.031 -5.902 -7.891 1 97.62 104 ALA A O 1
ATOM 840 N N . ASN A 1 105 ? -17.344 -7.023 -6.895 1 97.81 105 ASN A N 1
ATOM 841 C CA . ASN A 1 105 ? -16.641 -5.77 -6.613 1 97.81 105 ASN A CA 1
ATOM 842 C C . ASN A 1 105 ? -15.406 -5.602 -7.492 1 97.81 105 ASN A C 1
ATOM 844 O O . ASN A 1 105 ? -14.516 -4.82 -7.168 1 97.81 105 ASN A O 1
ATOM 848 N N . LEU A 1 106 ? -15.328 -6.375 -8.555 1 97.69 106 LEU A N 1
ATOM 849 C CA . LEU A 1 106 ? -14.258 -6.25 -9.539 1 97.69 106 LEU A CA 1
ATOM 850 C C . LEU A 1 106 ? -14.82 -6.191 -10.953 1 97.69 106 LEU A C 1
ATOM 852 O O . LEU A 1 106 ? -15.398 -7.164 -11.43 1 97.69 106 LEU A O 1
ATOM 856 N N . GLY A 1 107 ? -14.617 -4.977 -11.555 1 98 107 GLY A N 1
ATOM 857 C CA . GLY A 1 107 ? -15.133 -4.77 -12.898 1 98 107 GLY A CA 1
ATOM 858 C C . GLY A 1 107 ? -14.156 -5.18 -13.984 1 98 107 GLY A C 1
ATOM 859 O O . GLY A 1 107 ? -12.945 -5.059 -13.812 1 98 107 GLY A O 1
ATOM 860 N N . HIS A 1 108 ? -14.633 -5.695 -15.023 1 97.38 108 HIS A N 1
ATOM 861 C CA . HIS A 1 108 ? -13.891 -6.102 -16.203 1 97.38 108 HIS A CA 1
ATOM 862 C C . HIS A 1 108 ? -14.812 -6.258 -17.406 1 97.38 108 HIS A C 1
ATOM 864 O O . HIS A 1 108 ? -15.93 -6.754 -17.281 1 97.38 108 HIS A O 1
ATOM 870 N N . GLN A 1 109 ? -14.297 -5.707 -18.594 1 97.06 109 GLN A N 1
ATOM 871 C CA . GLN A 1 109 ? -15.016 -5.898 -19.859 1 97.06 109 GLN A CA 1
ATOM 872 C C . GLN A 1 109 ? -16.438 -5.355 -19.766 1 97.06 109 GLN A C 1
ATOM 874 O O . GLN A 1 109 ? -17.391 -6.027 -20.172 1 97.06 109 GLN A O 1
ATOM 879 N N . LYS A 1 110 ? -16.625 -4.133 -19.219 1 97.81 110 LYS A N 1
ATOM 880 C CA . LYS A 1 110 ? -17.859 -3.35 -19.109 1 97.81 110 LYS A CA 1
ATOM 881 C C . LYS A 1 110 ? -18.875 -4.027 -18.188 1 97.81 110 LYS A C 1
ATOM 883 O O . LYS A 1 110 ? -20.078 -3.824 -18.328 1 97.81 110 LYS A O 1
ATOM 888 N N . THR A 1 111 ? -18.453 -4.965 -17.266 1 97.88 111 THR A N 1
ATOM 889 C CA . THR A 1 111 ? -19.266 -5.637 -16.266 1 97.88 111 THR A CA 1
ATOM 890 C C . THR A 1 111 ? -18.438 -6.023 -15.047 1 97.88 111 THR A C 1
ATOM 892 O O . THR A 1 111 ? -17.375 -5.43 -14.805 1 97.88 111 THR A O 1
ATOM 895 N N . THR A 1 112 ? -19.047 -7.004 -14.18 1 97.69 112 THR A N 1
ATOM 896 C CA . THR A 1 112 ? -18.281 -7.488 -13.023 1 97.69 112 THR A CA 1
ATOM 897 C C . THR A 1 112 ? -18.062 -8.992 -13.125 1 97.69 112 THR A C 1
ATOM 899 O O . THR A 1 112 ? -18.656 -9.664 -13.961 1 97.69 112 THR A O 1
ATOM 902 N N . PHE A 1 113 ? -17.156 -9.5 -12.32 1 96.81 113 PHE A N 1
ATOM 903 C CA . PHE A 1 113 ? -16.844 -10.922 -12.352 1 96.81 113 PHE A CA 1
ATOM 904 C C . PHE A 1 113 ? -17.984 -11.742 -11.766 1 96.81 113 PHE A C 1
ATOM 906 O O . PHE A 1 113 ? -18.047 -12.961 -11.969 1 96.81 113 PHE A O 1
ATOM 913 N N . HIS A 1 114 ? -18.797 -11.023 -11.016 1 96.44 114 HIS A N 1
ATOM 914 C CA . HIS A 1 114 ? -20.016 -11.719 -10.594 1 96.44 114 HIS A CA 1
ATOM 915 C C . HIS A 1 114 ? -20.812 -12.219 -11.797 1 96.44 114 HIS A C 1
ATOM 917 O O . HIS A 1 114 ? -21.328 -13.336 -11.773 1 96.44 114 HIS A O 1
ATOM 923 N N . THR A 1 115 ? -20.891 -11.344 -12.828 1 96.06 115 THR A N 1
ATOM 924 C CA . THR A 1 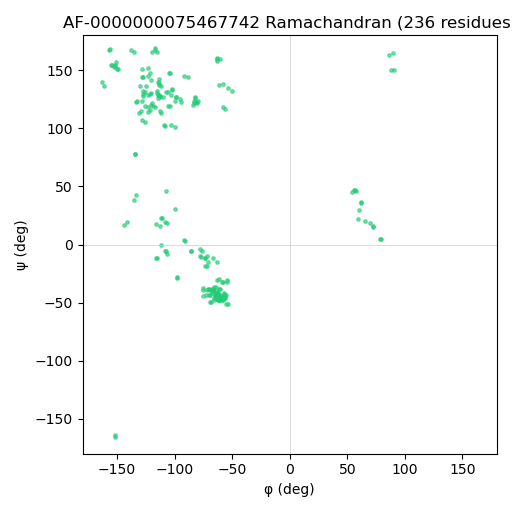115 ? -21.594 -11.695 -14.055 1 96.06 115 THR A CA 1
ATOM 925 C C . THR A 1 115 ? -20.766 -12.664 -14.898 1 96.06 115 THR A C 1
ATOM 927 O O . THR A 1 115 ? -21.297 -13.617 -15.469 1 96.06 115 THR A O 1
ATOM 930 N N . ILE A 1 116 ? -19.484 -12.508 -14.984 1 94.12 116 ILE A N 1
ATOM 931 C CA . ILE A 1 116 ? -18.594 -13.281 -15.852 1 94.12 116 ILE A CA 1
ATOM 932 C C . ILE A 1 116 ? -18.438 -14.695 -15.305 1 94.12 116 ILE A C 1
ATOM 934 O O . ILE A 1 116 ? -18.516 -15.672 -16.047 1 94.12 116 ILE A O 1
ATOM 938 N N . PHE A 1 117 ? -18.25 -14.805 -13.945 1 92.12 117 PHE A N 1
ATOM 939 C CA . PHE A 1 117 ? -17.922 -16.094 -13.352 1 92.12 117 PHE A CA 1
ATOM 940 C C . PHE A 1 117 ? -19.109 -16.656 -12.586 1 92.12 117 PHE A C 1
ATOM 942 O O . PHE A 1 117 ? -19.109 -17.828 -12.188 1 92.12 117 PHE A O 1
ATOM 949 N N . GLY A 1 118 ? -20.156 -15.727 -12.547 1 88.06 118 GLY A N 1
ATOM 950 C CA . GLY A 1 118 ? -21.25 -16.125 -11.68 1 88.06 118 GLY A CA 1
ATOM 951 C C . GLY A 1 118 ? -21.047 -15.727 -10.234 1 88.06 118 GLY A C 1
ATOM 952 O O . GLY A 1 118 ? -19.984 -15.211 -9.875 1 88.06 118 GLY A O 1
ATOM 953 N N . LYS A 1 119 ? -22.281 -15.781 -9.531 1 69.88 119 LYS A N 1
ATOM 954 C CA . LYS A 1 119 ? -22.266 -15.406 -8.125 1 69.88 119 LYS A CA 1
ATOM 955 C C . LYS A 1 119 ? -21.297 -16.281 -7.336 1 69.88 119 LYS A C 1
ATOM 957 O O . LYS A 1 119 ? -21.172 -17.469 -7.605 1 69.88 119 LYS A O 1
ATOM 962 N N . LYS A 1 120 ? -20.297 -15.555 -6.785 1 67.81 120 LYS A N 1
ATOM 963 C CA . LYS A 1 120 ? -19.484 -16.344 -5.875 1 67.81 120 LYS A CA 1
ATOM 964 C C . LYS A 1 120 ? -20.312 -16.938 -4.742 1 67.81 120 LYS A C 1
ATOM 966 O O . LYS A 1 120 ? -21.188 -16.25 -4.199 1 67.81 120 LYS A O 1
ATOM 971 N N . MET B 1 1 ? 2.752 -3.115 12.57 1 86.56 1 MET B N 1
ATOM 972 C CA . MET B 1 1 ? 2.994 -3.34 11.148 1 86.56 1 MET B CA 1
ATOM 973 C C . MET B 1 1 ? 2.133 -2.414 10.297 1 86.56 1 MET B C 1
ATOM 975 O O . MET B 1 1 ? 1.018 -2.773 9.914 1 86.56 1 MET B O 1
ATOM 979 N N . PRO B 1 2 ? 2.514 -1.309 10.195 1 96.88 2 PRO B N 1
ATOM 980 C CA . PRO B 1 2 ? 1.703 -0.332 9.461 1 96.88 2 PRO B CA 1
ATOM 981 C C . PRO B 1 2 ? 2.436 0.264 8.266 1 96.88 2 PRO B C 1
ATOM 983 O O . PRO B 1 2 ? 3.666 0.366 8.273 1 96.88 2 PRO B O 1
ATOM 986 N N . SER B 1 3 ? 1.751 0.462 7.242 1 98.75 3 SER B N 1
ATOM 987 C CA . SER B 1 3 ? 2.209 1.32 6.156 1 98.75 3 SER B CA 1
ATOM 988 C C . SER B 1 3 ? 1.344 2.57 6.035 1 98.75 3 SER B C 1
ATOM 990 O O . SER B 1 3 ? 0.126 2.508 6.219 1 98.75 3 SER B O 1
ATOM 992 N N . LEU B 1 4 ? 1.949 3.686 5.809 1 98.94 4 LEU B N 1
ATOM 993 C CA . LEU B 1 4 ? 1.286 4.961 5.555 1 98.94 4 LEU B CA 1
ATOM 994 C C . LEU B 1 4 ? 1.724 5.543 4.219 1 98.94 4 LEU B C 1
ATOM 996 O O . LEU B 1 4 ? 2.902 5.848 4.023 1 98.94 4 LEU B O 1
ATOM 1000 N N . GLU B 1 5 ? 0.823 5.641 3.287 1 98.88 5 GLU B N 1
ATOM 1001 C CA . GLU B 1 5 ? 1.105 6.211 1.973 1 98.88 5 GLU B CA 1
ATOM 1002 C C . GLU B 1 5 ? 0.355 7.523 1.768 1 98.88 5 GLU B C 1
ATOM 1004 O O . GLU B 1 5 ? -0.876 7.539 1.713 1 98.88 5 GLU B O 1
ATOM 1009 N N . ILE B 1 6 ? 1.122 8.602 1.646 1 98.88 6 ILE B N 1
ATOM 1010 C CA . ILE B 1 6 ? 0.513 9.922 1.521 1 98.88 6 ILE B CA 1
ATOM 1011 C C . ILE B 1 6 ? 0.83 10.508 0.147 1 98.88 6 ILE B C 1
ATOM 1013 O O . ILE B 1 6 ? 1.965 10.414 -0.326 1 98.88 6 ILE B O 1
ATOM 1017 N N . LYS B 1 7 ? -0.165 11 -0.509 1 98.81 7 LYS B N 1
ATOM 1018 C CA . LYS B 1 7 ? -0.078 11.773 -1.743 1 98.81 7 LYS B CA 1
ATOM 1019 C C . LYS B 1 7 ? -0.553 13.203 -1.528 1 98.81 7 LYS B C 1
ATOM 1021 O O . LYS B 1 7 ? -1.541 13.438 -0.829 1 98.81 7 LYS B O 1
ATOM 1026 N N . THR B 1 8 ? 0.099 14.117 -2.094 1 98.88 8 THR B N 1
ATOM 1027 C CA . THR B 1 8 ? -0.274 15.523 -1.973 1 98.88 8 THR B CA 1
ATOM 1028 C C . THR B 1 8 ? 0.221 16.328 -3.176 1 98.88 8 THR B C 1
ATOM 1030 O O . THR B 1 8 ? 1.146 15.898 -3.869 1 98.88 8 THR B O 1
ATOM 1033 N N . ASN B 1 9 ? -0.42 17.422 -3.488 1 98.75 9 ASN B N 1
ATOM 1034 C CA . ASN B 1 9 ? 0.045 18.312 -4.551 1 98.75 9 ASN B CA 1
ATOM 1035 C C . ASN B 1 9 ? 0.968 19.391 -4.008 1 98.75 9 ASN B C 1
ATOM 1037 O O . ASN B 1 9 ? 1.399 20.281 -4.754 1 98.75 9 ASN B O 1
ATOM 1041 N N . VAL B 1 10 ? 1.259 19.328 -2.73 1 98.56 10 VAL B N 1
ATOM 1042 C CA . VAL B 1 10 ? 2.15 20.297 -2.098 1 98.56 10 VAL B CA 1
ATOM 1043 C C . VAL B 1 10 ? 3.604 19.906 -2.355 1 98.56 10 VAL B C 1
ATOM 1045 O O . VAL B 1 10 ? 4.023 18.797 -2.016 1 98.56 10 VAL B O 1
ATOM 1048 N N . LYS B 1 11 ? 4.332 20.781 -2.938 1 98.12 11 LYS B N 1
ATOM 1049 C CA . LYS B 1 11 ? 5.762 20.562 -3.152 1 98.12 11 LYS B CA 1
ATOM 1050 C C . LYS B 1 11 ? 6.562 20.906 -1.901 1 98.12 11 LYS B C 1
ATOM 1052 O O . LYS B 1 11 ? 6.449 22.016 -1.371 1 98.12 11 LYS B O 1
ATOM 1057 N N . LEU B 1 12 ? 7.348 19.969 -1.47 1 98 12 LEU B N 1
ATOM 1058 C CA . LEU B 1 12 ? 8.156 20.188 -0.278 1 98 12 LEU B CA 1
ATOM 1059 C C . LEU B 1 12 ? 9.617 20.453 -0.652 1 98 12 LEU B C 1
ATOM 1061 O O . LEU B 1 12 ? 10.133 19.875 -1.606 1 98 12 LEU B O 1
ATOM 1065 N N . ASP B 1 13 ? 10.289 21.234 0.096 1 97.31 13 ASP B N 1
ATOM 1066 C CA . ASP B 1 13 ? 11.703 21.516 -0.124 1 97.31 13 ASP B CA 1
ATOM 1067 C C . ASP B 1 13 ? 12.57 20.312 0.198 1 97.31 13 ASP B C 1
ATOM 1069 O O . ASP B 1 13 ? 13.57 20.047 -0.478 1 97.31 13 ASP B O 1
ATOM 1073 N N . ASP B 1 14 ? 12.203 19.547 1.286 1 98.06 14 ASP B N 1
ATOM 1074 C CA . ASP B 1 14 ? 12.953 18.391 1.745 1 98.06 14 ASP B CA 1
ATOM 1075 C C . ASP B 1 14 ? 12.023 17.219 2.051 1 98.06 14 ASP B C 1
ATOM 1077 O O . ASP B 1 14 ? 11.742 16.922 3.215 1 98.06 14 ASP B O 1
ATOM 1081 N N . PRO B 1 15 ? 11.578 16.547 1.041 1 98.19 15 PRO B N 1
ATOM 1082 C CA . PRO B 1 15 ? 10.656 15.438 1.251 1 98.19 15 PRO B CA 1
ATOM 1083 C C . PRO B 1 15 ? 11.242 14.352 2.152 1 98.19 15 PRO B C 1
ATOM 1085 O O . PRO B 1 15 ? 10.5 13.68 2.881 1 98.19 15 PRO B O 1
ATOM 1088 N N . LYS B 1 16 ? 12.531 14.172 2.09 1 98.19 16 LYS B N 1
ATOM 1089 C CA . LYS B 1 16 ? 13.141 13.141 2.93 1 98.19 16 LYS B CA 1
ATOM 1090 C C . LYS B 1 16 ? 12.992 13.484 4.41 1 98.19 16 LYS B C 1
ATOM 1092 O O . LYS B 1 16 ? 12.695 12.602 5.223 1 98.19 16 LYS B O 1
ATOM 1097 N N . LYS B 1 17 ? 13.203 14.703 4.703 1 98.25 17 LYS B N 1
ATOM 1098 C CA . LYS B 1 17 ? 13.008 15.141 6.082 1 98.25 17 LYS B CA 1
ATOM 1099 C C . LYS B 1 17 ? 11.555 14.953 6.516 1 98.25 17 LYS B C 1
ATOM 1101 O O . LYS B 1 17 ? 11.289 14.531 7.641 1 98.25 17 LYS B O 1
ATOM 1106 N N . PHE B 1 18 ? 10.648 15.273 5.68 1 98.62 18 PHE B N 1
ATOM 1107 C CA . PHE B 1 18 ? 9.234 15.078 5.953 1 98.62 18 PHE B CA 1
ATOM 1108 C C . PHE B 1 18 ? 8.945 13.609 6.25 1 98.62 18 PHE B C 1
ATOM 1110 O O . PHE B 1 18 ? 8.25 13.297 7.219 1 98.62 18 PHE B O 1
ATOM 1117 N N . VAL B 1 19 ? 9.453 12.75 5.41 1 98.81 19 VAL B N 1
ATOM 1118 C CA . VAL B 1 19 ? 9.211 11.32 5.539 1 98.81 19 VAL B CA 1
ATOM 1119 C C . VAL B 1 19 ? 9.766 10.812 6.871 1 98.81 19 VAL B C 1
ATOM 1121 O O . VAL B 1 19 ? 9.125 10.023 7.566 1 98.81 19 VAL B O 1
ATOM 1124 N N . GLU B 1 20 ? 10.922 11.25 7.25 1 98.5 20 GLU B N 1
ATOM 1125 C CA . GLU B 1 20 ? 11.523 10.867 8.523 1 98.5 20 GLU B CA 1
AT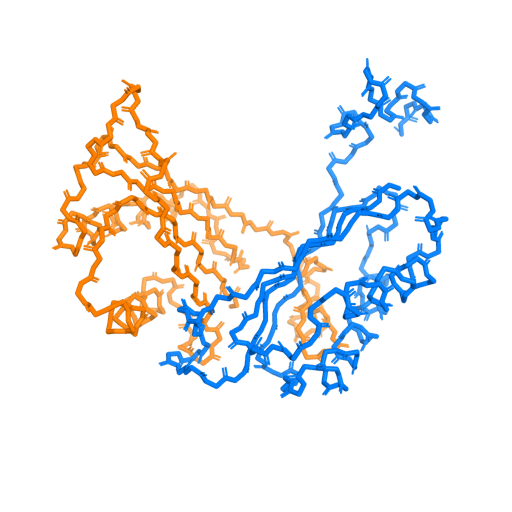OM 1126 C C . GLU B 1 20 ? 10.656 11.32 9.695 1 98.5 20 GLU B C 1
ATOM 1128 O O . GLU B 1 20 ? 10.391 10.539 10.609 1 98.5 20 GLU B O 1
ATOM 1133 N N . GLU B 1 21 ? 10.242 12.539 9.633 1 98.62 21 GLU B N 1
ATOM 1134 C CA . GLU B 1 21 ? 9.391 13.086 10.688 1 98.62 21 GLU B CA 1
ATOM 1135 C C . GLU B 1 21 ? 8.047 12.359 10.742 1 98.62 21 GLU B C 1
ATOM 1137 O O . GLU B 1 21 ? 7.555 12.039 11.828 1 98.62 21 GLU B O 1
ATOM 1142 N N . PHE B 1 22 ? 7.48 12.125 9.602 1 98.75 22 PHE B N 1
ATOM 1143 C CA . PHE B 1 22 ? 6.195 11.445 9.516 1 98.75 22 PHE B CA 1
ATOM 1144 C C . PHE B 1 22 ? 6.305 10.016 10.031 1 98.75 22 PHE B C 1
ATOM 1146 O O . PHE B 1 22 ? 5.375 9.508 10.664 1 98.75 22 PHE B 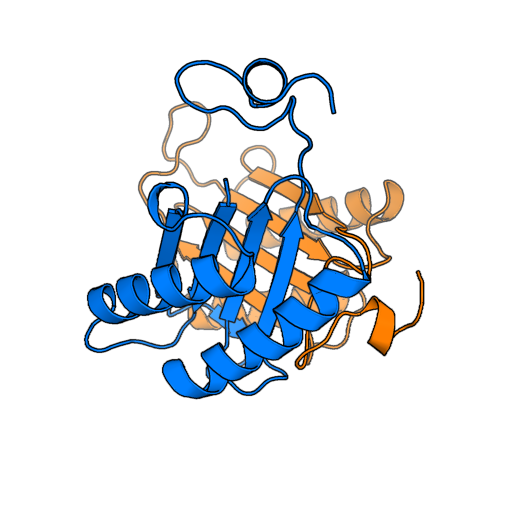O 1
ATOM 1153 N N . SER B 1 23 ? 7.434 9.367 9.773 1 98.75 23 SER B N 1
ATOM 1154 C CA . SER B 1 23 ? 7.656 8.008 10.266 1 98.75 23 SER B CA 1
ATOM 1155 C C . SER B 1 23 ? 7.641 7.969 11.789 1 98.75 23 SER B C 1
ATOM 1157 O O . SER B 1 23 ? 6.961 7.129 12.383 1 98.75 23 SER B O 1
ATOM 1159 N N . THR B 1 24 ? 8.344 8.867 12.414 1 98.62 24 THR B N 1
ATOM 1160 C CA . THR B 1 24 ? 8.414 8.945 13.867 1 98.62 24 THR B CA 1
ATOM 1161 C C . THR B 1 24 ? 7.051 9.289 14.461 1 98.62 24 THR B C 1
ATOM 1163 O O . THR B 1 24 ? 6.617 8.672 15.43 1 98.62 24 THR B O 1
ATOM 1166 N N . PHE B 1 25 ? 6.387 10.234 13.875 1 98.81 25 PHE B N 1
ATOM 1167 C CA . PHE B 1 25 ? 5.059 10.648 14.312 1 98.81 25 PHE B CA 1
ATOM 1168 C C . PHE B 1 25 ? 4.082 9.477 14.258 1 98.81 25 PHE B C 1
ATOM 1170 O O . PHE B 1 25 ? 3.334 9.242 15.203 1 98.81 25 PHE B O 1
ATOM 1177 N N . ALA B 1 26 ? 4.137 8.75 13.133 1 98.75 26 ALA B N 1
ATOM 1178 C CA . ALA B 1 26 ? 3.227 7.629 12.914 1 98.75 26 ALA B CA 1
ATOM 1179 C C . ALA B 1 26 ? 3.461 6.523 13.945 1 98.75 26 ALA B C 1
ATOM 1181 O O . ALA B 1 26 ? 2.508 5.926 14.445 1 98.75 26 ALA B O 1
ATOM 1182 N N . ALA B 1 27 ? 4.691 6.223 14.203 1 98.56 27 ALA B N 1
ATOM 1183 C CA . ALA B 1 27 ? 5.023 5.195 15.188 1 98.56 27 ALA B CA 1
ATOM 1184 C C . ALA B 1 27 ? 4.414 5.523 16.547 1 98.56 27 ALA B C 1
ATOM 1186 O O . ALA B 1 27 ? 3.807 4.66 17.188 1 98.56 27 ALA B O 1
ATOM 1187 N N . GLU B 1 28 ? 4.57 6.766 16.953 1 98.62 28 GLU B N 1
ATOM 1188 C CA . GLU B 1 28 ? 4.02 7.215 18.234 1 98.62 28 GLU B CA 1
ATOM 1189 C C . GLU B 1 28 ? 2.494 7.184 18.219 1 98.62 28 GLU B C 1
ATOM 1191 O O . GLU B 1 28 ? 1.869 6.684 19.141 1 98.62 28 GLU B O 1
ATOM 1196 N N . LEU B 1 29 ? 1.906 7.676 17.203 1 98.69 29 LEU B N 1
ATOM 1197 C CA . LEU B 1 29 ? 0.457 7.793 17.078 1 98.69 29 LEU B CA 1
ATOM 1198 C C . LEU B 1 29 ? -0.205 6.418 17.125 1 98.69 29 LEU B C 1
ATOM 1200 O O . LEU B 1 29 ? -1.196 6.227 17.828 1 98.69 29 LEU B O 1
ATOM 1204 N N . LEU B 1 30 ? 0.35 5.473 16.359 1 98.44 30 LEU B N 1
ATOM 1205 C CA . LEU B 1 30 ? -0.25 4.148 16.219 1 98.44 30 LEU B CA 1
ATOM 1206 C C . LEU B 1 30 ? 0.202 3.221 17.328 1 98.44 30 LEU B C 1
ATOM 1208 O O . LEU B 1 30 ? -0.266 2.084 17.438 1 98.44 30 LEU B O 1
ATOM 1212 N N . SER B 1 31 ? 1.112 3.699 18.125 1 97.75 31 SER B N 1
ATOM 1213 C CA . SER B 1 31 ? 1.692 2.898 19.203 1 97.75 31 SER B CA 1
ATOM 1214 C C . SER B 1 31 ? 2.301 1.608 18.672 1 97.75 31 SER B C 1
ATOM 1216 O O . SER B 1 31 ? 1.994 0.52 19.156 1 97.75 31 SER B O 1
ATOM 1218 N N . LYS B 1 32 ? 3.082 1.721 17.609 1 97.5 32 LYS B N 1
ATOM 1219 C CA . LYS B 1 32 ? 3.838 0.638 16.984 1 97.5 32 LYS B CA 1
ATOM 1220 C C . LYS B 1 32 ? 5.328 0.966 16.922 1 97.5 32 LYS B C 1
ATOM 1222 O O . LYS B 1 32 ? 5.707 2.131 16.797 1 97.5 32 LYS B O 1
ATOM 1227 N N . PRO B 1 33 ? 6.191 -0.065 17.078 1 97.62 33 PRO B N 1
ATOM 1228 C CA . PRO B 1 33 ? 7.625 0.213 16.984 1 97.62 33 PRO B CA 1
ATOM 1229 C C . PRO B 1 33 ? 8.023 0.83 15.648 1 97.62 33 PRO B C 1
ATOM 1231 O O . PRO B 1 33 ? 7.535 0.402 14.594 1 97.62 33 PRO B O 1
ATOM 1234 N N . LEU B 1 34 ? 8.906 1.846 15.648 1 97.94 34 LEU B N 1
ATOM 1235 C CA . LEU B 1 34 ? 9.398 2.518 14.453 1 97.94 34 LEU B CA 1
ATOM 1236 C C . LEU B 1 34 ? 9.992 1.513 13.477 1 97.94 34 LEU B C 1
ATOM 1238 O O . LEU B 1 34 ? 9.867 1.674 12.258 1 97.94 34 LEU B O 1
ATOM 1242 N N . LYS B 1 35 ? 10.523 0.472 13.953 1 96.88 35 LYS B N 1
ATOM 1243 C CA . LYS B 1 35 ? 11.234 -0.493 13.125 1 96.88 35 LYS B CA 1
ATOM 1244 C C . LYS B 1 35 ? 10.289 -1.198 12.156 1 96.88 35 LYS B C 1
ATOM 1246 O O . LYS B 1 35 ? 10.734 -1.866 11.227 1 96.88 35 LYS B O 1
ATOM 1251 N N . TYR B 1 36 ? 8.945 -1.042 12.352 1 96.81 36 TYR B N 1
ATOM 1252 C CA . TYR B 1 36 ? 7.977 -1.71 11.492 1 96.81 36 TYR B CA 1
ATOM 1253 C C . TYR B 1 36 ? 7.219 -0.7 10.641 1 96.81 36 TYR B C 1
ATOM 1255 O O . TYR B 1 36 ? 6.391 -1.077 9.805 1 96.81 36 TYR B O 1
ATOM 1263 N N . ILE B 1 37 ? 7.5 0.542 10.789 1 98.5 37 ILE B N 1
ATOM 1264 C CA . ILE B 1 37 ? 6.734 1.583 10.109 1 98.5 37 ILE B CA 1
ATOM 1265 C C . ILE B 1 37 ? 7.262 1.767 8.688 1 98.5 37 ILE B C 1
ATOM 1267 O O . ILE B 1 37 ? 8.453 2.012 8.492 1 98.5 37 ILE B O 1
ATOM 1271 N N . ALA B 1 38 ? 6.371 1.612 7.73 1 98.81 38 ALA B N 1
ATOM 1272 C CA . ALA B 1 38 ? 6.656 1.947 6.336 1 98.81 38 ALA B CA 1
ATOM 1273 C C . ALA B 1 38 ? 5.91 3.211 5.914 1 98.81 38 ALA B C 1
ATOM 1275 O O . ALA B 1 38 ? 4.707 3.34 6.156 1 98.81 38 ALA B O 1
ATOM 1276 N N . VAL B 1 39 ? 6.66 4.145 5.289 1 98.81 39 VAL B N 1
ATOM 1277 C CA . VAL B 1 39 ? 6.043 5.391 4.844 1 98.81 39 VAL B CA 1
ATOM 1278 C C . VAL B 1 39 ? 6.406 5.656 3.385 1 98.81 39 VAL B C 1
ATOM 1280 O O . VAL B 1 39 ? 7.555 5.461 2.979 1 98.81 39 VAL B O 1
ATOM 1283 N N . SER B 1 40 ? 5.457 6.059 2.598 1 98.81 40 SER B N 1
ATOM 1284 C CA . SER B 1 40 ? 5.652 6.496 1.22 1 98.81 40 SER B CA 1
ATOM 1285 C C . SER B 1 40 ? 5.035 7.871 0.986 1 98.81 40 SER B C 1
ATOM 1287 O O . SER B 1 40 ? 3.887 8.117 1.359 1 98.81 40 SER B O 1
ATOM 1289 N N . PHE B 1 41 ? 5.844 8.797 0.427 1 98.81 41 PHE B N 1
ATOM 1290 C CA . PHE B 1 41 ? 5.398 10.148 0.101 1 98.81 41 PHE B CA 1
ATOM 1291 C C . PHE B 1 41 ? 5.414 10.375 -1.406 1 98.81 41 PHE B C 1
ATOM 1293 O O . PHE B 1 41 ? 6.422 10.125 -2.068 1 98.81 41 PHE B O 1
ATOM 1300 N N . THR B 1 42 ? 4.309 10.797 -1.968 1 98.69 42 THR B N 1
ATOM 1301 C CA . THR B 1 42 ? 4.215 11.102 -3.393 1 98.69 42 THR B CA 1
ATOM 1302 C C . THR B 1 42 ? 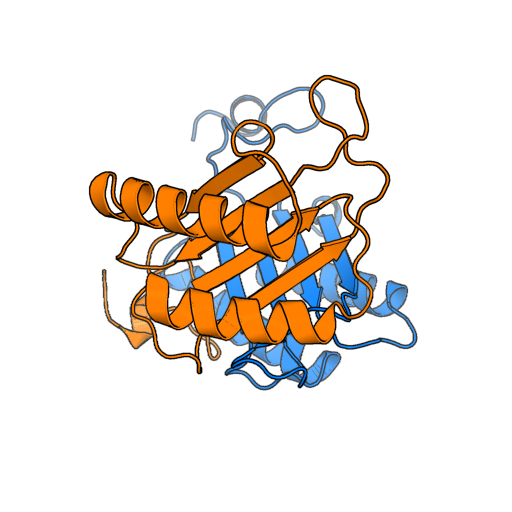3.742 12.531 -3.611 1 98.69 42 THR B C 1
ATOM 1304 O O . THR B 1 42 ? 2.652 12.906 -3.174 1 98.69 42 THR B O 1
ATOM 1307 N N . HIS B 1 43 ? 4.582 13.258 -4.23 1 98.62 43 HIS B N 1
ATOM 1308 C CA . HIS B 1 43 ? 4.133 14.547 -4.746 1 98.62 43 HIS B CA 1
ATOM 1309 C C . HIS B 1 43 ? 3.463 14.398 -6.109 1 98.62 43 HIS B C 1
ATOM 1311 O O . HIS B 1 43 ? 4.07 13.883 -7.051 1 98.62 43 HIS B O 1
ATOM 1317 N N . ASN B 1 44 ? 2.225 14.773 -6.25 1 98.25 44 ASN B N 1
ATOM 1318 C CA . ASN B 1 44 ? 1.461 14.773 -7.496 1 98.25 44 ASN B CA 1
ATOM 1319 C C . ASN B 1 44 ? 0.866 16.141 -7.789 1 98.25 44 ASN B C 1
ATOM 1321 O O . ASN B 1 44 ? -0.161 16.516 -7.219 1 98.25 44 ASN B O 1
ATOM 1325 N N . GLU B 1 45 ? 1.418 16.781 -8.68 1 97.31 45 GLU B N 1
ATOM 1326 C CA . GLU B 1 45 ? 0.995 18.156 -8.969 1 97.31 45 GLU B CA 1
ATOM 1327 C C . GLU B 1 45 ? -0.38 18.172 -9.633 1 97.31 45 GLU B C 1
ATOM 1329 O O . GLU B 1 45 ? -1.022 19.219 -9.703 1 97.31 45 GLU B O 1
ATOM 1334 N N . TYR B 1 46 ? -0.891 17.078 -10.133 1 98.19 46 TYR B N 1
ATOM 1335 C CA . TYR B 1 46 ? -2.164 17 -10.836 1 98.19 46 TYR B CA 1
ATOM 1336 C C . TYR B 1 46 ? -3.268 16.484 -9.922 1 98.19 46 TYR B C 1
ATOM 1338 O O . TYR B 1 46 ? -4.191 15.805 -10.375 1 98.19 46 TYR B O 1
ATOM 1346 N N . MET B 1 47 ? -3.152 16.766 -8.641 1 98.25 47 MET B N 1
ATOM 1347 C CA . MET B 1 47 ? -4.188 16.438 -7.664 1 98.25 47 MET B CA 1
ATOM 1348 C C . MET B 1 47 ? -5.047 17.656 -7.359 1 98.25 47 MET B C 1
ATOM 1350 O O . MET B 1 47 ? -4.527 18.734 -7.062 1 98.25 47 MET B O 1
ATOM 1354 N N . ALA B 1 48 ? -6.297 17.391 -7.523 1 98.5 48 ALA B N 1
ATOM 1355 C CA . ALA B 1 48 ? -7.238 18.484 -7.289 1 98.5 48 ALA B CA 1
ATOM 1356 C C . ALA B 1 48 ? -8.266 18.109 -6.223 1 98.5 48 ALA B C 1
ATOM 1358 O O . ALA B 1 48 ? -8.531 16.922 -6.008 1 98.5 48 ALA B O 1
ATOM 1359 N N . TRP B 1 49 ? -8.758 19.172 -5.52 1 97.88 49 TRP B N 1
ATOM 1360 C CA . TRP B 1 49 ? -9.883 19.125 -4.586 1 97.88 49 TRP B CA 1
ATOM 1361 C C . TRP B 1 49 ? -10.922 20.203 -4.93 1 97.88 49 TRP B C 1
ATOM 1363 O O . TRP B 1 49 ? -10.578 21.359 -5.117 1 97.88 49 TRP B O 1
ATOM 1373 N N . ASN B 1 50 ? -12.195 19.594 -5.148 1 97.81 50 ASN B N 1
ATOM 1374 C CA . ASN B 1 50 ? -13.25 20.531 -5.539 1 97.81 50 ASN B CA 1
ATOM 1375 C C . ASN B 1 50 ? -12.906 21.25 -6.844 1 97.81 50 ASN B C 1
ATOM 1377 O O . ASN B 1 50 ? -13.172 22.438 -6.992 1 97.81 50 ASN B O 1
ATOM 1381 N N . GLY B 1 51 ? -12.141 20.578 -7.703 1 98.06 51 GLY B N 1
ATOM 1382 C CA . GLY B 1 51 ? -11.82 21.094 -9.023 1 98.06 51 GLY B CA 1
ATOM 1383 C C . GLY B 1 51 ? -10.734 22.141 -9 1 98.06 51 GLY B C 1
ATOM 1384 O O . GLY B 1 51 ? -10.477 22.797 -10.016 1 98.06 51 GLY B O 1
ATOM 1385 N N . THR B 1 52 ? -10.172 22.375 -7.859 1 98.31 52 THR B N 1
ATOM 1386 C CA . THR B 1 52 ? -9.086 23.344 -7.758 1 98.31 52 THR B CA 1
ATOM 1387 C C . THR B 1 52 ? -7.797 22.672 -7.305 1 98.31 52 THR B C 1
ATOM 1389 O O . THR B 1 52 ? -7.82 21.547 -6.797 1 98.31 52 THR B O 1
ATOM 1392 N N . PHE B 1 53 ? -6.66 23.406 -7.43 1 98.31 53 PHE B N 1
ATOM 1393 C CA . PHE B 1 53 ? -5.352 22.812 -7.18 1 98.31 53 PHE B CA 1
ATOM 1394 C C . PHE B 1 53 ? -4.723 23.406 -5.922 1 98.31 53 PHE B C 1
ATOM 1396 O O . PHE B 1 53 ? -3.502 23.391 -5.762 1 98.31 53 PHE B O 1
ATOM 1403 N N . ASP B 1 54 ? -5.594 23.953 -5.023 1 98.44 54 ASP B N 1
ATOM 1404 C CA . ASP B 1 54 ? -5.145 24.328 -3.686 1 98.44 54 ASP B CA 1
ATOM 1405 C C . ASP B 1 54 ? -4.668 23.094 -2.91 1 98.44 54 ASP B C 1
ATOM 1407 O O . ASP B 1 54 ? -5 21.969 -3.262 1 98.44 54 ASP B O 1
ATOM 1411 N N . PRO B 1 55 ? -3.889 23.25 -1.898 1 98.69 55 PRO B N 1
ATOM 1412 C CA . PRO B 1 55 ? -3.275 22.141 -1.173 1 98.69 55 PRO B CA 1
ATOM 1413 C C . PRO B 1 55 ? -4.297 21.109 -0.702 1 98.69 55 PRO B C 1
ATOM 1415 O O . PRO B 1 55 ? -5.344 21.484 -0.157 1 98.69 55 PRO B O 1
ATOM 1418 N N . CYS B 1 56 ? -3.965 19.875 -0.915 1 98.88 56 CYS B N 1
ATOM 1419 C CA . CYS B 1 56 ? -4.809 18.766 -0.483 1 98.88 56 CYS B CA 1
ATOM 1420 C C . CYS B 1 56 ? -3.99 17.484 -0.329 1 98.88 56 CYS B C 1
ATOM 1422 O O . CYS B 1 56 ? -2.811 17.453 -0.68 1 98.88 56 CYS B O 1
ATOM 1424 N N . PHE B 1 57 ? -4.59 16.453 0.308 1 98.88 57 PHE B N 1
ATOM 1425 C CA . PHE B 1 57 ? -3.844 15.211 0.448 1 98.88 57 PHE B CA 1
ATOM 1426 C C . PHE B 1 57 ? -4.789 14.023 0.519 1 98.88 57 PHE B C 1
ATOM 1428 O O . PHE B 1 57 ? -5.977 14.18 0.811 1 98.88 57 PHE B O 1
ATOM 1435 N N . LEU B 1 58 ? -4.285 12.898 0.121 1 98.88 58 LEU B N 1
ATOM 1436 C CA . LEU B 1 58 ? -4.859 11.578 0.351 1 98.88 58 LEU B CA 1
ATOM 1437 C C . LEU B 1 58 ? -3.891 10.688 1.119 1 98.88 58 LEU B C 1
ATOM 1439 O O . LEU B 1 58 ? -2.703 10.633 0.793 1 98.88 58 LEU B O 1
ATOM 1443 N N . LEU B 1 59 ? -4.402 10.109 2.156 1 98.88 59 LEU B N 1
ATOM 1444 C CA . LEU B 1 59 ? -3.588 9.227 2.986 1 98.88 59 LEU B CA 1
ATOM 1445 C C . LEU B 1 59 ? -4.262 7.871 3.164 1 98.88 59 LEU B C 1
ATOM 1447 O O . LEU B 1 59 ? -5.465 7.801 3.424 1 98.88 59 LEU B O 1
ATOM 1451 N N . THR B 1 60 ? -3.549 6.801 2.92 1 98.88 60 THR B N 1
ATOM 1452 C CA . THR B 1 60 ? -3.992 5.449 3.236 1 98.88 60 THR B CA 1
ATOM 1453 C C . THR B 1 60 ? -3.115 4.832 4.324 1 98.88 60 THR B C 1
ATOM 1455 O O . THR B 1 60 ? -1.887 4.867 4.234 1 98.88 60 THR B O 1
ATOM 1458 N N . ILE B 1 61 ? -3.746 4.332 5.312 1 98.88 61 ILE B N 1
ATOM 1459 C CA . ILE B 1 61 ? -3.066 3.646 6.406 1 98.88 61 ILE B CA 1
ATOM 1460 C C . ILE B 1 61 ? -3.514 2.186 6.457 1 98.88 61 ILE B C 1
ATOM 1462 O O . ILE B 1 61 ? -4.703 1.899 6.602 1 98.88 61 ILE B O 1
ATOM 1466 N N . VAL B 1 62 ? -2.602 1.275 6.281 1 98.75 62 VAL B N 1
ATOM 1467 C CA . VAL B 1 62 ? -2.809 -0.154 6.488 1 98.75 62 VAL B CA 1
ATOM 1468 C C . VAL B 1 62 ? -2.15 -0.585 7.797 1 98.75 62 VAL B C 1
ATOM 1470 O O . VAL B 1 62 ? -0.945 -0.4 7.984 1 98.75 62 VAL B O 1
ATOM 1473 N N . SER B 1 63 ? -2.904 -1.073 8.711 1 98.31 63 SER B N 1
ATOM 1474 C CA . SER B 1 63 ? -2.426 -1.459 10.031 1 98.31 63 SER B CA 1
ATOM 1475 C C . SER B 1 63 ? -3.242 -2.615 10.602 1 98.31 63 SER B C 1
ATOM 1477 O O . SER B 1 63 ? -4.414 -2.779 10.258 1 98.31 63 SER B O 1
ATOM 1479 N N . LEU B 1 64 ? -2.549 -3.385 11.43 1 97.75 64 LEU B N 1
ATOM 1480 C CA . LEU B 1 64 ? -3.201 -4.559 12 1 97.75 64 LEU B CA 1
ATOM 1481 C C . LEU B 1 64 ? -3.617 -4.301 13.445 1 97.75 64 LEU B C 1
ATOM 1483 O O . LEU B 1 64 ? -2.844 -3.746 14.227 1 97.75 64 LEU B O 1
ATOM 1487 N N . ASP B 1 65 ? -4.852 -4.672 13.812 1 96.56 65 ASP B N 1
ATOM 1488 C CA . ASP B 1 65 ? -5.348 -4.883 15.164 1 96.56 65 ASP B CA 1
ATOM 1489 C C . ASP B 1 65 ? -5.527 -3.557 15.898 1 96.56 65 ASP B C 1
ATOM 1491 O O . ASP B 1 65 ? -5.594 -3.527 17.125 1 96.56 65 ASP B O 1
ATOM 1495 N N . ASN B 1 66 ? -5.555 -2.438 15.219 1 97.69 66 ASN B N 1
ATOM 1496 C CA . ASN B 1 66 ? -5.703 -1.168 15.922 1 97.69 66 ASN B CA 1
ATOM 1497 C C . ASN B 1 66 ? -6.559 -0.185 15.125 1 97.69 66 ASN B C 1
ATOM 1499 O O . ASN B 1 66 ? -6.434 1.03 15.297 1 97.69 66 ASN B O 1
ATOM 1503 N N . ILE B 1 67 ? -7.281 -0.683 14.172 1 98.19 67 ILE B N 1
ATOM 1504 C CA . ILE B 1 67 ? -8.195 0.129 13.383 1 98.19 67 ILE B CA 1
ATOM 1505 C C . ILE B 1 67 ? -9.625 -0.047 13.898 1 98.19 67 ILE B C 1
ATOM 1507 O O . ILE B 1 67 ? -10.242 -1.09 13.68 1 98.19 67 ILE B O 1
ATOM 1511 N N . THR B 1 68 ? -10.109 0.869 14.641 1 98.31 68 THR B N 1
ATOM 1512 C CA . THR B 1 68 ? -11.453 0.913 15.211 1 98.31 68 THR B CA 1
ATOM 1513 C C . THR B 1 68 ? -12.055 2.305 15.055 1 98.31 68 THR B C 1
ATOM 1515 O O . THR B 1 68 ? -11.352 3.264 14.734 1 98.31 68 THR B O 1
ATOM 1518 N N . ALA B 1 69 ? -13.406 2.371 15.281 1 98.12 69 ALA B N 1
ATOM 1519 C CA . ALA B 1 69 ? -14.062 3.676 15.211 1 98.12 69 ALA B CA 1
ATOM 1520 C C . ALA B 1 69 ? -13.391 4.676 16.156 1 98.12 69 ALA B C 1
ATOM 1522 O O . ALA B 1 69 ? -13.102 5.809 15.758 1 98.12 69 ALA B O 1
ATOM 1523 N N . ASP B 1 70 ? -13.102 4.227 17.328 1 98.31 70 ASP B N 1
ATOM 1524 C CA . ASP B 1 70 ? -12.531 5.109 18.344 1 98.31 70 ASP B CA 1
ATOM 1525 C C . ASP B 1 70 ? -11.109 5.52 17.984 1 98.31 70 ASP B C 1
ATOM 1527 O O . ASP B 1 70 ? -10.773 6.707 18 1 98.31 70 ASP B O 1
ATOM 1531 N N . THR B 1 71 ? -10.25 4.605 17.641 1 98.38 71 THR B N 1
ATOM 1532 C CA . THR B 1 71 ? -8.867 4.934 17.344 1 98.38 71 THR B CA 1
ATOM 1533 C C . THR B 1 71 ? -8.773 5.777 16.078 1 98.38 71 THR B C 1
ATOM 1535 O O . THR B 1 71 ? -7.961 6.699 15.992 1 98.38 71 THR B O 1
ATOM 1538 N N . ASN B 1 72 ? -9.633 5.43 15.078 1 98.62 72 ASN B N 1
ATOM 1539 C CA . ASN B 1 72 ? -9.602 6.164 13.82 1 98.62 72 ASN B CA 1
ATOM 1540 C C . ASN B 1 72 ? -9.93 7.641 14.023 1 98.62 72 ASN B C 1
ATOM 1542 O O . ASN B 1 72 ? -9.375 8.508 13.344 1 98.62 72 ASN B O 1
ATOM 1546 N N . GLU B 1 73 ? -10.859 7.906 14.898 1 98.69 73 GLU B N 1
ATOM 1547 C CA . GLU B 1 73 ? -11.188 9.289 15.211 1 98.69 73 GLU B CA 1
ATOM 1548 C C . GLU B 1 73 ? -9.984 10.023 15.805 1 98.69 73 GLU B C 1
ATOM 1550 O O . GLU B 1 73 ? -9.68 11.148 15.406 1 98.69 73 GLU B O 1
ATOM 1555 N N . GLN B 1 74 ? -9.344 9.352 16.719 1 98.62 74 GLN B N 1
ATOM 1556 C CA . GLN B 1 74 ? -8.156 9.93 17.344 1 98.62 74 GLN B CA 1
ATOM 1557 C C . GLN B 1 74 ? -7.035 10.117 16.328 1 98.62 74 GLN B C 1
ATOM 1559 O O . GLN B 1 74 ? -6.379 11.164 16.312 1 98.62 74 GLN B O 1
ATOM 1564 N N . TYR B 1 75 ? -6.812 9.078 15.516 1 98.81 75 TYR B N 1
ATOM 1565 C CA . TYR B 1 75 ? -5.797 9.172 14.477 1 98.81 75 TYR B CA 1
ATOM 1566 C C . TYR B 1 75 ? -6.086 10.336 13.531 1 98.81 75 TYR B C 1
ATOM 1568 O O . TYR B 1 75 ? -5.184 11.109 13.203 1 98.81 75 TYR B O 1
ATOM 1576 N N . SER B 1 76 ? -7.332 10.422 13.141 1 98.88 76 SER B N 1
ATOM 1577 C CA . SER B 1 76 ? -7.723 11.469 12.203 1 98.88 76 SER B CA 1
ATOM 1578 C C . SER B 1 76 ? -7.422 12.859 12.766 1 98.88 76 SER B C 1
ATOM 1580 O O . SER B 1 76 ? -6.855 13.703 12.07 1 98.88 76 SER B O 1
ATOM 1582 N N . LYS B 1 77 ? -7.789 13.078 13.945 1 98.81 77 LYS B N 1
ATOM 1583 C CA . LYS B 1 77 ? -7.531 14.367 14.578 1 98.81 77 LYS B CA 1
ATOM 1584 C C . LYS B 1 77 ? -6.047 14.719 14.531 1 98.81 77 LYS B C 1
ATOM 1586 O O . LYS B 1 77 ? -5.676 15.805 14.086 1 98.81 77 LYS B O 1
ATOM 1591 N N . ALA B 1 78 ? -5.27 13.797 14.961 1 98.88 78 ALA B N 1
ATOM 1592 C CA . ALA B 1 78 ? -3.828 14.039 15.039 1 98.88 78 ALA B CA 1
ATOM 1593 C C . ALA B 1 78 ? -3.223 14.195 13.648 1 98.88 78 ALA B C 1
ATOM 1595 O O . ALA B 1 78 ? -2.357 15.047 13.43 1 98.88 78 ALA B O 1
ATOM 1596 N N . LEU B 1 79 ? -3.641 13.422 12.664 1 98.88 79 LEU B N 1
ATOM 1597 C CA . LEU B 1 79 ? -3.078 13.414 11.312 1 98.88 79 LEU B CA 1
ATOM 1598 C C . LEU B 1 79 ? -3.461 14.68 10.562 1 98.88 79 LEU B C 1
ATOM 1600 O O . LEU B 1 79 ? -2.652 15.227 9.805 1 98.88 79 LEU B O 1
ATOM 1604 N N . PHE B 1 80 ? -4.676 15.125 10.758 1 98.81 80 PHE B N 1
ATOM 1605 C CA . PHE B 1 80 ? -5.066 16.375 10.109 1 98.81 80 PHE B CA 1
ATOM 1606 C C . PHE B 1 80 ? -4.297 17.547 10.695 1 98.81 80 PHE B C 1
ATOM 1608 O O . PHE B 1 80 ? -3.932 18.484 9.977 1 98.81 80 PHE B O 1
ATOM 1615 N N . GLN B 1 81 ? -4.086 17.516 12.023 1 98.69 81 GLN B N 1
ATOM 1616 C CA . GLN B 1 81 ? -3.248 18.547 12.633 1 98.69 81 GLN B CA 1
ATOM 1617 C C . GLN B 1 81 ? -1.833 18.516 12.062 1 98.69 81 GLN B C 1
ATOM 1619 O O . GLN B 1 81 ? -1.257 19.562 11.75 1 98.69 81 GLN B O 1
ATOM 1624 N N . PHE B 1 82 ? -1.277 17.359 11.938 1 98.75 82 PHE B N 1
ATOM 1625 C CA . PHE B 1 82 ? 0.053 17.188 11.367 1 98.75 82 PHE B CA 1
ATOM 1626 C C . PHE B 1 82 ? 0.112 17.734 9.953 1 98.75 82 PHE B C 1
ATOM 1628 O O . PHE B 1 82 ? 1.061 18.438 9.594 1 98.75 82 PHE B O 1
ATOM 1635 N N . ALA B 1 83 ? -0.905 17.422 9.125 1 98.62 83 ALA B N 1
ATOM 1636 C CA . ALA B 1 83 ? -0.955 17.875 7.734 1 98.62 83 ALA B CA 1
ATOM 1637 C C . ALA B 1 83 ? -1.034 19.391 7.656 1 98.62 83 ALA B C 1
ATOM 1639 O O . ALA B 1 83 ? -0.415 20.016 6.789 1 98.62 83 ALA B O 1
ATOM 1640 N N . GLU B 1 84 ? -1.808 19.969 8.5 1 98.5 84 GLU B N 1
ATOM 1641 C CA . GLU B 1 84 ? -1.908 21.422 8.547 1 98.5 84 GLU B CA 1
ATOM 1642 C C . GLU B 1 84 ? -0.561 22.047 8.875 1 98.5 84 GLU B C 1
ATOM 1644 O O . GLU B 1 84 ? -0.158 23.031 8.242 1 98.5 84 GLU B O 1
ATOM 1649 N N . GLU B 1 85 ? 0.046 21.484 9.82 1 98.38 85 GLU B N 1
ATOM 1650 C CA . GLU B 1 85 ? 1.313 22.031 10.297 1 98.38 85 GLU B CA 1
ATOM 1651 C C . GLU B 1 85 ? 2.416 21.844 9.258 1 98.38 85 GLU B C 1
ATOM 1653 O O . GLU B 1 85 ? 3.193 22.766 8.992 1 98.38 85 GLU B O 1
ATOM 1658 N N . LYS B 1 86 ? 2.488 20.656 8.641 1 98.25 86 LYS B N 1
ATOM 1659 C CA . LYS B 1 86 ? 3.658 20.297 7.848 1 98.25 86 LYS B CA 1
ATOM 1660 C C . LYS B 1 86 ? 3.416 20.547 6.363 1 98.25 86 LYS B C 1
ATOM 1662 O O . LYS B 1 86 ? 4.352 20.828 5.613 1 98.25 86 LYS B O 1
ATOM 1667 N N . LEU B 1 87 ? 2.154 20.469 5.895 1 98.31 87 LEU B N 1
ATOM 1668 C CA . LEU B 1 87 ? 1.839 20.578 4.477 1 98.31 87 LEU B CA 1
ATOM 1669 C C . LEU B 1 87 ? 0.985 21.812 4.203 1 98.31 87 LEU B C 1
ATOM 1671 O O . LEU B 1 87 ? 0.742 22.172 3.045 1 98.31 87 LEU B O 1
ATOM 1675 N N . LYS B 1 88 ? 0.468 22.453 5.27 1 98.12 88 LYS B N 1
ATOM 1676 C CA . LYS B 1 88 ? -0.4 23.609 5.156 1 98.12 88 LYS B CA 1
ATOM 1677 C C . LYS B 1 88 ? -1.689 23.281 4.414 1 98.12 88 LYS B C 1
ATOM 1679 O O . LYS B 1 88 ? -2.182 24.078 3.615 1 98.12 88 LYS B O 1
ATOM 1684 N N . VAL B 1 89 ? -2.168 22.125 4.645 1 98.62 89 VAL B N 1
ATOM 1685 C CA . VAL B 1 89 ? -3.447 21.703 4.082 1 98.62 89 VAL B CA 1
ATOM 1686 C C . VAL B 1 89 ? -4.559 21.938 5.102 1 98.62 89 VAL B C 1
ATOM 1688 O O . VAL B 1 89 ? -4.484 21.438 6.234 1 98.62 89 VAL B O 1
ATOM 1691 N N . PRO B 1 90 ? -5.586 22.656 4.746 1 97.88 90 PRO B N 1
ATOM 1692 C CA . PRO B 1 90 ? -6.727 22.797 5.656 1 97.88 90 PRO B CA 1
ATOM 1693 C C . PRO B 1 90 ? -7.414 21.469 5.938 1 97.88 90 PRO B C 1
ATOM 1695 O O . PRO B 1 90 ? -7.297 20.516 5.148 1 97.88 90 PRO B O 1
ATOM 1698 N N . ASP B 1 91 ? -8.18 21.406 7.012 1 97.38 91 ASP B N 1
ATOM 1699 C CA . ASP B 1 91 ? -8.719 20.141 7.504 1 97.38 91 ASP B CA 1
ATOM 1700 C C . ASP B 1 91 ? -9.922 19.703 6.672 1 97.38 91 ASP B C 1
ATOM 1702 O O . ASP B 1 91 ? -10.469 18.625 6.891 1 97.38 91 ASP B O 1
ATOM 1706 N N . ASN B 1 92 ? -10.32 20.531 5.73 1 98.25 92 ASN B N 1
ATOM 1707 C CA . ASN B 1 92 ? -11.453 20.172 4.891 1 98.25 92 ASN B CA 1
ATOM 1708 C C . ASN B 1 92 ? -11.016 19.828 3.471 1 98.25 92 ASN B C 1
ATOM 1710 O O . ASN B 1 92 ? -11.812 19.891 2.535 1 98.25 92 ASN B O 1
ATOM 1714 N N . ARG B 1 93 ? -9.719 19.5 3.283 1 98.62 93 ARG B N 1
ATOM 1715 C CA . ARG B 1 93 ? -9.219 19.188 1.948 1 98.62 93 ARG B CA 1
ATOM 1716 C C . ARG B 1 93 ? -8.328 17.938 1.972 1 98.62 93 ARG B C 1
ATOM 1718 O O . ARG B 1 93 ? -7.289 17.906 1.31 1 98.62 93 ARG B O 1
ATOM 1725 N N . GLY B 1 94 ? -8.688 16.938 2.775 1 98.69 94 GLY B N 1
ATOM 1726 C CA . GLY B 1 94 ? -7.973 15.664 2.83 1 98.69 94 GLY B CA 1
ATOM 1727 C C . GLY B 1 94 ? -8.859 14.5 3.221 1 98.69 94 GLY B C 1
ATOM 1728 O O . GLY B 1 94 ? -9.922 14.688 3.816 1 98.69 94 GLY B O 1
ATOM 1729 N N . TYR B 1 95 ? -8.461 13.297 2.855 1 98.88 95 TYR B N 1
ATOM 1730 C CA . TYR B 1 95 ? -9.062 12.047 3.316 1 98.88 95 TYR B CA 1
ATOM 1731 C C . TYR B 1 95 ? -8 11.102 3.863 1 98.88 95 TYR B C 1
ATOM 1733 O O . TYR B 1 95 ? -6.875 11.07 3.367 1 98.88 95 TYR B O 1
ATOM 1741 N N . ILE B 1 96 ? -8.391 10.414 4.848 1 98.88 96 ILE B N 1
ATOM 1742 C CA . ILE B 1 96 ? -7.598 9.305 5.371 1 98.88 96 ILE B CA 1
ATOM 1743 C C . ILE B 1 96 ? -8.391 8.008 5.285 1 98.88 96 ILE B C 1
ATOM 1745 O O . ILE B 1 96 ? -9.516 7.926 5.789 1 98.88 96 ILE B O 1
ATOM 1749 N N . THR B 1 97 ? -7.898 7.031 4.609 1 98.81 97 THR B N 1
ATOM 1750 C CA . THR B 1 97 ? -8.484 5.699 4.543 1 98.81 97 THR B CA 1
ATOM 1751 C C . THR B 1 97 ? -7.762 4.742 5.488 1 98.81 97 THR B C 1
ATOM 1753 O O . THR B 1 97 ? -6.535 4.625 5.441 1 98.81 97 THR B O 1
ATOM 1756 N N . PHE B 1 98 ? -8.547 4.137 6.391 1 98.81 98 PHE B N 1
ATOM 1757 C CA . PHE B 1 98 ? -8.008 3.164 7.332 1 98.81 98 PHE B CA 1
ATOM 1758 C C . PHE B 1 98 ? -8.359 1.743 6.902 1 98.81 98 PHE B C 1
ATOM 1760 O O . PHE B 1 98 ? -9.523 1.435 6.652 1 98.81 98 PHE B O 1
ATOM 1767 N N . ILE B 1 99 ? -7.355 0.846 6.824 1 98.31 99 ILE B N 1
ATOM 1768 C CA . ILE B 1 99 ? -7.57 -0.523 6.367 1 98.31 99 ILE B CA 1
ATOM 1769 C C . ILE B 1 99 ? -6.883 -1.499 7.32 1 98.31 99 ILE B C 1
ATOM 1771 O O . ILE B 1 99 ? -5.691 -1.363 7.605 1 98.31 99 ILE B O 1
ATOM 1775 N N . ASP B 1 100 ? -7.59 -2.385 7.855 1 98.31 100 ASP B N 1
ATOM 1776 C CA . ASP B 1 100 ? -7.059 -3.602 8.461 1 98.31 100 ASP B CA 1
ATOM 1777 C C . ASP B 1 100 ? -7.371 -4.824 7.602 1 98.31 100 ASP B C 1
ATOM 1779 O O . ASP B 1 100 ? -8.508 -5.309 7.59 1 98.31 100 ASP B O 1
ATOM 1783 N N . PRO B 1 101 ? -6.402 -5.285 6.879 1 97 101 PRO B N 1
ATOM 1784 C CA . PRO B 1 101 ? -6.695 -6.391 5.965 1 97 101 PRO B CA 1
ATOM 1785 C C . PRO B 1 101 ? -6.883 -7.719 6.688 1 97 101 PRO B C 1
ATOM 1787 O O . PRO B 1 101 ? -7.359 -8.688 6.094 1 97 101 PRO B O 1
ATOM 1790 N N . GLY B 1 102 ? -6.52 -7.793 8.016 1 97.19 102 GLY B N 1
ATOM 1791 C CA . GLY B 1 102 ? -6.441 -9.047 8.742 1 97.19 102 GLY B CA 1
ATOM 1792 C C . GLY B 1 102 ? -5.066 -9.688 8.688 1 97.19 102 GLY B C 1
ATOM 1793 O O . GLY B 1 102 ? -4.359 -9.555 7.684 1 97.19 102 GLY B O 1
ATOM 1794 N N . ARG B 1 103 ? -4.688 -10.445 9.75 1 97.44 103 ARG B N 1
ATOM 1795 C CA . ARG B 1 103 ? -3.326 -10.938 9.938 1 97.44 103 ARG B CA 1
ATOM 1796 C C . ARG B 1 103 ? -2.928 -11.891 8.812 1 97.44 103 ARG B C 1
ATOM 1798 O O . ARG B 1 103 ? -1.76 -11.945 8.422 1 97.44 103 ARG B O 1
ATOM 1805 N N . ALA B 1 104 ? -3.941 -12.625 8.234 1 97.75 104 ALA B N 1
ATOM 1806 C CA . ALA B 1 104 ? -3.652 -13.586 7.176 1 97.75 104 ALA B CA 1
ATOM 1807 C C . ALA B 1 104 ? -3.43 -12.875 5.844 1 97.75 104 ALA B C 1
ATOM 1809 O O . ALA B 1 104 ? -2.947 -13.477 4.883 1 97.75 104 ALA B O 1
ATOM 1810 N N . ASN B 1 105 ? -3.729 -11.562 5.789 1 98.44 105 ASN B N 1
ATOM 1811 C CA . ASN B 1 105 ? -3.729 -10.852 4.516 1 98.44 105 ASN B CA 1
ATOM 1812 C C . ASN B 1 105 ? -2.658 -9.766 4.48 1 98.44 105 ASN B C 1
ATOM 1814 O O . ASN B 1 105 ? -2.746 -8.828 3.688 1 98.44 105 ASN B O 1
ATOM 1818 N N . LEU B 1 106 ? -1.75 -9.883 5.352 1 98.44 106 LEU B N 1
ATOM 1819 C CA . LEU B 1 106 ? -0.571 -9.023 5.355 1 98.44 106 LEU B CA 1
ATOM 1820 C C . LEU B 1 106 ? 0.706 -9.859 5.441 1 98.44 106 LEU B C 1
ATOM 1822 O O . LEU B 1 106 ? 0.97 -10.492 6.465 1 98.44 106 LEU B O 1
ATOM 1826 N N . GLY B 1 107 ? 1.477 -9.797 4.383 1 98.56 107 GLY B N 1
ATOM 1827 C CA . GLY B 1 107 ? 2.711 -10.562 4.32 1 98.56 107 GLY B CA 1
ATOM 1828 C C . GLY B 1 107 ? 3.918 -9.797 4.82 1 98.56 107 GLY B C 1
ATOM 1829 O O . GLY B 1 107 ? 4.008 -8.578 4.633 1 98.56 107 GLY B O 1
ATOM 1830 N N . HIS B 1 108 ? 4.785 -10.492 5.43 1 98.25 108 HIS B N 1
ATOM 1831 C CA . HIS B 1 108 ? 6.043 -9.984 5.961 1 98.25 108 HIS B CA 1
ATOM 1832 C C . HIS B 1 108 ? 7.02 -11.117 6.246 1 98.25 108 HIS B C 1
ATOM 1834 O O . HIS B 1 108 ? 6.617 -12.188 6.707 1 98.25 108 HIS B O 1
ATOM 1840 N N . GLN B 1 109 ? 8.328 -10.875 5.914 1 97.62 109 GLN B N 1
ATOM 1841 C CA . GLN B 1 109 ? 9.398 -11.812 6.238 1 97.62 109 GLN B CA 1
ATOM 1842 C C . GLN B 1 109 ? 9.086 -13.211 5.707 1 97.62 109 GLN B C 1
ATOM 1844 O O . GLN B 1 109 ? 9.195 -14.195 6.438 1 97.62 109 GLN B O 1
ATOM 1849 N N . LYS B 1 110 ? 8.633 -13.289 4.5 1 97.69 110 LYS B N 1
ATOM 1850 C CA . LYS B 1 110 ? 8.414 -14.523 3.754 1 97.69 110 LYS B CA 1
ATOM 1851 C C . LYS B 1 110 ? 7.246 -15.312 4.332 1 97.69 110 LYS B C 1
ATOM 1853 O O . LYS B 1 110 ? 7.172 -16.531 4.16 1 97.69 110 LYS B O 1
ATOM 1858 N N . THR B 1 111 ? 6.387 -14.688 5.102 1 98.19 111 THR B N 1
ATOM 1859 C CA . THR B 1 111 ? 5.164 -15.266 5.652 1 98.19 111 THR B CA 1
ATOM 1860 C C . THR B 1 111 ? 4.109 -14.18 5.883 1 98.19 111 THR B C 1
ATOM 1862 O O . THR B 1 111 ? 4.168 -13.117 5.273 1 98.19 111 THR B O 1
ATOM 1865 N N . THR B 1 112 ? 3.035 -14.531 6.676 1 98 112 THR B N 1
ATOM 1866 C CA . THR B 1 112 ? 2.02 -13.547 7.027 1 98 112 THR B CA 1
ATOM 1867 C C . THR B 1 112 ? 1.987 -13.32 8.531 1 98 112 THR B C 1
ATOM 1869 O O . THR B 1 112 ? 2.607 -14.062 9.297 1 98 112 THR B O 1
ATOM 1872 N N . PHE B 1 113 ? 1.305 -12.344 8.938 1 97.38 113 PHE B N 1
ATOM 1873 C CA . PHE B 1 113 ? 1.234 -12.031 10.359 1 97.38 113 PHE B CA 1
ATOM 1874 C C . PHE B 1 113 ? 0.357 -13.047 11.094 1 97.38 113 PHE B C 1
ATOM 1876 O O . PHE B 1 113 ? 0.406 -13.141 12.32 1 97.38 113 PHE B O 1
ATOM 1883 N N . HIS B 1 114 ? -0.453 -13.734 10.312 1 96.31 114 HIS B N 1
ATOM 1884 C CA . HIS B 1 114 ? -1.153 -14.867 10.914 1 96.31 114 HIS B CA 1
ATOM 1885 C C . HIS B 1 114 ? -0.173 -15.867 11.516 1 96.31 114 HIS B C 1
ATOM 1887 O O . HIS B 1 114 ? -0.397 -16.375 12.617 1 96.31 114 HIS B O 1
ATOM 1893 N N . THR B 1 115 ? 0.875 -16.141 10.828 1 94.81 115 THR B N 1
ATOM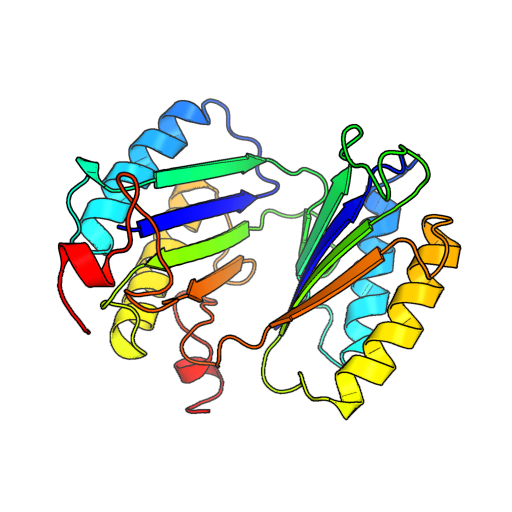 1894 C CA . THR B 1 115 ? 1.916 -17.062 11.289 1 94.81 115 THR B CA 1
ATOM 1895 C C . THR B 1 115 ? 2.785 -16.391 12.359 1 94.81 115 THR B C 1
ATOM 1897 O O . THR B 1 115 ? 3.186 -17.031 13.328 1 94.81 115 THR B O 1
ATOM 1900 N N . ILE B 1 116 ? 3.066 -15.133 12.242 1 93.81 116 ILE B N 1
ATOM 1901 C CA . ILE B 1 116 ? 3.99 -14.414 13.117 1 93.81 116 ILE B CA 1
ATOM 1902 C C . ILE B 1 116 ? 3.324 -14.148 14.461 1 93.81 116 ILE B C 1
ATOM 1904 O O . ILE B 1 116 ? 3.934 -14.352 15.516 1 93.81 116 ILE B O 1
ATOM 1908 N N . PHE B 1 117 ? 2.025 -13.695 14.406 1 91.06 117 PHE B N 1
ATOM 1909 C CA . PHE B 1 117 ? 1.352 -13.25 15.625 1 91.06 117 PHE B CA 1
ATOM 1910 C C . PHE B 1 117 ? 0.312 -14.266 16.078 1 91.06 117 PHE B C 1
ATOM 1912 O O . PHE B 1 117 ? -0.206 -14.18 17.188 1 91.06 117 PHE B O 1
ATOM 1919 N N . GLY B 1 118 ? 0.119 -15.266 15.133 1 86.88 118 GLY B N 1
ATOM 1920 C CA . GLY B 1 118 ? -0.983 -16.172 15.406 1 86.88 118 GLY B CA 1
ATOM 1921 C C . GLY B 1 118 ? -2.303 -15.703 14.82 1 86.88 118 GLY B C 1
ATOM 1922 O O . GLY B 1 118 ? -2.385 -14.609 14.258 1 86.88 118 GLY B O 1
ATOM 1923 N N . LYS B 1 119 ? -3.191 -16.656 14.805 1 72.75 119 LYS B N 1
ATOM 1924 C CA . LYS B 1 119 ? -4.5 -16.391 14.211 1 72.75 119 LYS B CA 1
ATOM 1925 C C . LYS B 1 119 ? -5.176 -15.195 14.883 1 72.75 119 LYS B C 1
ATOM 1927 O O . LYS B 1 119 ? -5.051 -15 16.094 1 72.75 119 LYS B O 1
ATOM 1932 N N . LYS B 1 120 ? -5.258 -14.406 14 1 65.19 120 LYS B N 1
ATOM 1933 C CA . LYS B 1 120 ? -6.102 -13.367 14.578 1 65.19 120 LYS B CA 1
ATOM 1934 C C . LYS B 1 120 ? -7.531 -13.867 14.781 1 65.19 120 LYS B C 1
ATOM 1936 O O . LYS B 1 120 ? -8.055 -14.602 13.938 1 65.19 120 LYS B O 1
#

Foldseek 3Di:
DKEKEKEKQFDDPCVPVVQVVVLVVVCVLQVHDSVPYHYHYHHDNPDDDPPHRPIAMEMEMEDADRDDPVSVVVVLVVVLVVCCVRRVDHSVRYDYHYDYPAQQPDDDPNHTNCVVVNHD/DKEKEKEKQFDDPCVPVVQVVVLVVVCVLQVHDSVPYHYHYHHDNPDDDPPHRPIAMEMEMEDADRDDPVSVVSVLVVVQVVCCVRRVDHSVGYDYHYDHPAQQPADDPNHTNCVVVNHD

pLDDT: mean 97.47, std 4.12, range [65.19, 98.94]

InterPro domains:
  IPR001398 Macrophage migration inhibitory factor [PF01187] (2-113)
  IPR001398 Macrophage migration inhibitory factor [PTHR11954] (1-113)
  IPR014347 Tautomerase/MIF superfamily [G3DSA:3.30.429.10] (1-114)
  IPR014347 Tautomerase/MIF superfamily [SSF55331] (1-113)

Solvent-accessible surface area (backbone atoms only — not comparable to full-atom values): 12815 Å² total; per-residue (Å²): 105,34,38,39,42,39,39,25,42,55,86,64,95,53,59,67,58,50,51,54,52,48,41,55,51,47,18,60,74,70,71,42,66,58,92,49,55,42,74,46,82,41,77,34,82,42,30,31,46,46,56,33,74,63,52,34,39,43,34,40,37,39,33,66,92,66,74,41,58,68,48,32,28,55,50,22,32,53,51,35,52,48,38,32,72,76,62,61,23,58,47,82,37,42,42,34,40,50,42,58,77,47,42,78,64,39,74,53,95,96,42,32,35,22,74,76,74,35,81,120,100,34,39,40,42,38,38,26,42,54,85,64,96,53,56,62,60,49,49,36,52,49,33,55,50,47,18,61,74,69,70,39,66,45,75,46,33,31,36,36,55,42,77,37,79,89,44,65,56,97,88,33,72,59,53,33,41,42,34,42,37,40,33,68,94,66,77,44,78,69,48,46,53,55,49,48,54,53,50,42,52,47,37,32,72,76,62,63,21,59,79,87,37,60,52,75,45,80,43,59,72,47,39,43,24,33,23,41,61,41,21,21,37,21,74,75,75,36,78,114

Nearest PDB structures (foldseek):
  5eiz-assembly1_C  TM=9.343E-01  e=4.609E-13  Homo sapiens
  7kqx-assembly1_C  TM=9.354E-01  e=5.255E-13  Homo sapiens
  4plu-assembly1_B  TM=9.276E-01  e=4.289E-12  Homo sapiens
  9mf3-assembly1_A  TM=9.109E-01  e=2.362E-11  Plasmodium knowlesi strain H
  3gad-assembly1_C  TM=9.148E-01  e=7.206E-11  Plasmodium yoelii yoelii

Organism: Phanerochaete carnosa (strain HHB-10118-sp) (NCBI:txid650164)

Secondary structure (DSSP, 8-state):
--EEEEEES---S-HHHHHHHHHHHHHHHHT--GGG-EEEEEE-TTEEETTB-SS-EEEEEE-SS---HHHHHHHHHHHHHHHHHHH---TTSEEEEEE---GGG-EETTEEHHHHH---/--EEEEEESPPPS-HHHHHHHHHHHHHHHHT--GGG-EEEEEE-TT--BTTB-SS-EEEEEE-SS---HHHHHHHHHHHHHHHHHHH---TTSEEEEEE---GGGEEETTEEHHHHH---

Sequence (240 aa):
MPSLEIKTNVKLDDPKKFVEEFSTFAAELLSKPLKYIAVSFTHNEYMAWNGTFDPCFLLTIVSLDNITADTNEQYSKALFQFAEEKLKVPDNRGYITFIDPGRANLGHQKTTFHTIFGKKMPSLEIKTNVKLDDPKKFVEEFSTFAAELLSKPLKYIAVSFTHNEYMAWNGTFDPCFLLTIVSLDNITADTNEQYSKALFQFAEEKLKVPDNRGYITFIDPGRANLGHQKTTFHTIFGKK

Radius of gyration: 18.09 Å; Cα contacts (8 Å, |Δi|>4): 498; chains: 2; bounding box: 40×45×40 Å